Protein AF-A0A9Y2JY54-F1 (afdb_monomer)

Organism: NCBI:txid715475

Mean predicted aligned error: 7.01 Å

Radius of gyration: 18.51 Å; Cα contacts (8 Å, |Δi|>4): 275; chains: 1; bounding box: 50×32×63 Å

pLDDT: mean 87.73, std 14.47, range [38.41, 98.75]

Solvent-accessible surface area (backbone atoms only — not comparable to full-atom values): 10497 Å² total; per-residue (Å²): 98,46,36,38,36,40,41,28,38,51,28,33,39,66,62,43,58,67,59,54,60,74,42,66,90,45,48,76,44,61,41,82,75,55,64,83,74,62,94,58,52,40,62,56,53,53,73,78,47,78,95,64,85,44,25,35,35,37,19,20,30,70,37,19,64,46,42,63,56,36,30,61,72,50,53,36,68,44,82,43,74,49,86,29,47,73,56,38,48,83,82,38,45,18,59,47,56,49,42,72,77,40,36,76,84,80,40,62,75,90,51,70,93,60,67,44,58,84,37,67,66,57,27,40,67,73,75,37,63,88,48,53,73,68,57,35,61,56,50,62,77,18,44,28,69,29,75,52,79,63,61,41,65,42,61,28,58,81,64,75,79,82,73,72,83,73,82,86,60,81,80,69,94,69,86,68,87,79,135

Secondary structure (DSSP, 8-state):
-EEEEE--SSB-GGGGHHHHHHTTTSEEEEE---TTS-S-HHHHHHHHS---SS-EEEEEEGGGGGHHHHHHHTT-SEEEEEEEPPP-TTT---HHHHHHHHHHHHS-GGGTT--TTT-HHHIIIIISTTS-HHHHHHHHTTB-----TTTTT----PPPP-------PPP-TT-----

Foldseek 3Di:
DEEEEEEAQWFFLLLCPVVVVVVPVYHYHYAGAAAPPDDPVLVSSVVSDDQDDQHEYEYEALCLLCQLVNNVSNVHPYYYYDNYDHAPQPVQDFLLRCCVVPVVVSHPPVPPPDRCLVPVVVCCVGPCVPPDPVVSVSRNVGTDGDCYPVSRVHTRDHDPDDDPPDPPDPPPPPDDDDD

Structure (mmCIF, N/CA/C/O backbone):
data_AF-A0A9Y2JY54-F1
#
_entry.id   AF-A0A9Y2JY54-F1
#
loop_
_atom_site.group_PDB
_atom_site.id
_atom_site.type_symbol
_atom_site.label_atom_id
_atom_site.label_alt_id
_atom_site.label_comp_id
_atom_site.label_asym_id
_atom_site.label_entity_id
_atom_site.label_seq_id
_atom_site.pdbx_PDB_ins_code
_atom_site.Cartn_x
_atom_site.Cartn_y
_atom_site.Cartn_z
_atom_site.occupancy
_atom_site.B_iso_or_equiv
_atom_site.auth_seq_id
_atom_site.auth_comp_id
_atom_site.auth_asym_id
_atom_site.auth_atom_id
_atom_site.pdbx_PDB_model_num
ATOM 1 N N . MET A 1 1 ? -17.102 -6.463 7.542 1.00 93.31 1 MET A N 1
ATOM 2 C CA . MET A 1 1 ? -15.854 -5.826 8.015 1.00 93.31 1 MET A CA 1
ATOM 3 C C . MET A 1 1 ? -15.375 -4.865 6.946 1.00 93.31 1 MET A C 1
ATOM 5 O O . MET A 1 1 ? -15.795 -5.016 5.802 1.00 93.31 1 MET A O 1
ATOM 9 N N . ASP A 1 2 ? -14.543 -3.900 7.319 1.00 98.38 2 ASP A N 1
ATOM 10 C CA . ASP A 1 2 ? -13.962 -2.918 6.405 1.00 98.38 2 ASP A CA 1
ATOM 11 C C . ASP A 1 2 ? -12.504 -3.255 6.117 1.00 98.38 2 ASP A C 1
ATOM 13 O O . ASP A 1 2 ? -11.735 -3.508 7.046 1.00 98.38 2 ASP A O 1
ATOM 17 N N . PHE A 1 3 ? -12.141 -3.241 4.838 1.00 98.69 3 PHE A N 1
ATOM 18 C CA . PHE A 1 3 ? -10.786 -3.453 4.348 1.00 98.69 3 PHE A CA 1
ATOM 19 C C . PHE A 1 3 ? -10.306 -2.194 3.639 1.00 98.69 3 PHE A C 1
ATOM 21 O O . PHE A 1 3 ? -10.874 -1.802 2.626 1.00 98.69 3 PHE A O 1
ATOM 28 N N . VAL A 1 4 ? -9.261 -1.565 4.161 1.00 98.75 4 VAL A N 1
ATOM 29 C CA . VAL A 1 4 ? -8.585 -0.436 3.516 1.00 98.75 4 VAL A CA 1
ATOM 30 C C . VAL A 1 4 ? -7.418 -0.992 2.710 1.00 98.75 4 VAL A C 1
ATOM 32 O O . VAL A 1 4 ? -6.539 -1.636 3.283 1.00 98.75 4 VAL A O 1
ATOM 35 N N . LEU A 1 5 ? -7.428 -0.778 1.393 1.00 98.75 5 LEU A N 1
ATOM 36 C CA . LEU A 1 5 ? -6.492 -1.415 0.462 1.00 98.75 5 LEU A CA 1
ATOM 37 C C . LEU A 1 5 ? -5.518 -0.377 -0.107 1.00 98.75 5 LEU A C 1
ATOM 39 O O . LEU A 1 5 ? -5.887 0.452 -0.939 1.00 98.7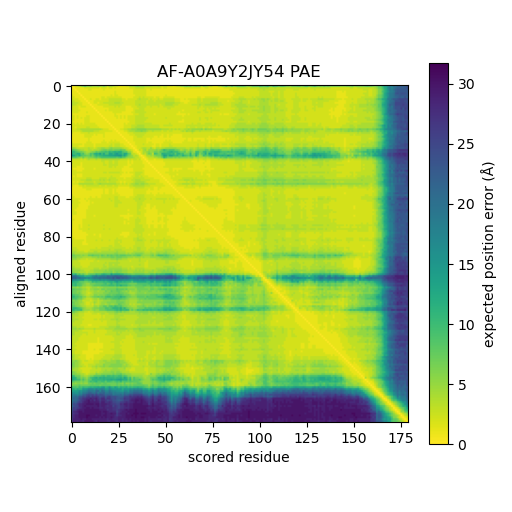5 5 LEU A O 1
ATOM 43 N N . VAL A 1 6 ? -4.269 -0.418 0.352 1.00 98.38 6 VAL A N 1
ATOM 44 C CA . VAL A 1 6 ? -3.198 0.512 -0.029 1.00 98.38 6 VAL A CA 1
ATOM 45 C C . VAL A 1 6 ? -2.378 -0.107 -1.157 1.00 98.38 6 VAL A C 1
ATOM 47 O O . VAL A 1 6 ? -1.689 -1.110 -0.959 1.00 98.38 6 VAL A O 1
ATOM 50 N N . HIS A 1 7 ? -2.478 0.463 -2.359 1.00 97.44 7 HIS A N 1
ATOM 51 C CA . HIS A 1 7 ? -1.762 -0.044 -3.531 1.00 97.44 7 HIS A CA 1
ATOM 52 C C . HIS A 1 7 ? -0.239 0.129 -3.417 1.00 97.44 7 HIS A C 1
ATOM 54 O O . HIS A 1 7 ? 0.258 0.925 -2.623 1.00 97.44 7 HIS A O 1
ATOM 60 N N . GLY A 1 8 ? 0.496 -0.639 -4.225 1.00 95.06 8 GLY A N 1
ATOM 61 C CA . GLY A 1 8 ? 1.954 -0.559 -4.317 1.00 95.06 8 GLY A CA 1
ATOM 62 C C . GLY A 1 8 ? 2.445 0.627 -5.147 1.00 95.06 8 GLY A C 1
ATOM 63 O O . GLY A 1 8 ? 1.676 1.509 -5.517 1.00 95.06 8 GLY A O 1
ATOM 64 N N . THR A 1 9 ? 3.735 0.633 -5.476 1.00 93.44 9 THR A N 1
ATOM 65 C CA . THR A 1 9 ? 4.380 1.752 -6.183 1.00 93.44 9 THR A CA 1
ATOM 66 C C . THR A 1 9 ? 4.175 1.747 -7.702 1.00 93.44 9 THR A C 1
ATOM 68 O O . THR A 1 9 ? 4.507 2.721 -8.374 1.00 93.44 9 THR A O 1
ATOM 71 N N . THR A 1 10 ? 3.633 0.659 -8.258 1.00 93.88 10 THR A N 1
ATOM 72 C CA . THR A 1 10 ? 3.507 0.439 -9.711 1.00 93.88 10 THR A CA 1
ATOM 73 C C . THR A 1 10 ? 2.073 0.212 -10.187 1.00 93.88 10 THR A C 1
ATOM 75 O O . THR A 1 10 ? 1.825 0.154 -11.390 1.00 93.88 10 THR A O 1
ATOM 78 N N . GLN A 1 11 ? 1.112 0.101 -9.271 1.00 94.06 11 GLN A N 1
ATOM 79 C CA . GLN A 1 11 ? -0.305 -0.088 -9.576 1.00 94.06 11 GLN A CA 1
ATOM 80 C C . GLN A 1 11 ? -1.138 0.904 -8.779 1.00 94.06 11 GLN A C 1
ATOM 82 O O . GLN A 1 11 ? -0.787 1.235 -7.653 1.00 94.06 11 GLN A O 1
ATOM 87 N N . GLY A 1 12 ? -2.260 1.340 -9.347 1.00 95.62 12 GLY A N 1
ATOM 88 C CA . GLY A 1 12 ? -3.250 2.161 -8.660 1.00 95.62 12 GLY A CA 1
ATOM 89 C C . GLY A 1 12 ? -4.319 1.330 -7.935 1.00 95.62 12 GLY A C 1
ATOM 90 O O . GLY A 1 12 ? -4.255 0.099 -7.916 1.00 95.62 12 GLY A O 1
ATOM 91 N N . PRO A 1 13 ? -5.365 1.990 -7.400 1.00 97.31 13 PRO A N 1
ATOM 92 C CA . PRO A 1 13 ? -6.479 1.349 -6.692 1.00 97.31 13 PRO A CA 1
ATOM 93 C C . PRO A 1 13 ? -7.132 0.211 -7.483 1.00 97.31 13 PRO A C 1
ATOM 95 O O . PRO A 1 13 ? -7.503 -0.808 -6.910 1.00 97.31 13 PRO A O 1
ATOM 98 N N . GLY A 1 14 ? -7.214 0.356 -8.811 1.00 97.12 14 GLY A N 1
ATOM 99 C CA . GLY A 1 14 ? -7.793 -0.649 -9.703 1.00 97.12 14 GLY A CA 1
ATOM 100 C C . GLY A 1 14 ? -7.096 -2.011 -9.654 1.00 97.12 14 GLY A C 1
ATOM 101 O O . GLY A 1 14 ? -7.736 -3.009 -9.970 1.00 97.12 14 GLY A O 1
ATOM 102 N N . GLY A 1 15 ? -5.837 -2.081 -9.199 1.00 96.25 15 GLY A N 1
ATOM 103 C CA . GLY A 1 15 ? -5.114 -3.341 -8.991 1.00 96.25 15 GLY A CA 1
ATOM 104 C C . GLY A 1 15 ? -5.768 -4.265 -7.957 1.00 96.25 15 GLY A C 1
ATOM 105 O O . GLY A 1 15 ? -5.499 -5.463 -7.951 1.00 96.25 15 GLY A O 1
ATOM 106 N N . TRP A 1 16 ? -6.670 -3.743 -7.121 1.00 97.81 16 TRP A N 1
ATOM 107 C CA . TRP A 1 16 ? -7.376 -4.525 -6.109 1.00 97.81 16 TRP A CA 1
ATOM 108 C C . TRP A 1 16 ? -8.665 -5.190 -6.595 1.00 97.81 16 TRP A C 1
ATOM 110 O O . TRP A 1 16 ? -9.176 -6.056 -5.889 1.00 97.81 16 TRP A O 1
ATOM 120 N N . ALA A 1 17 ? -9.168 -4.874 -7.792 1.00 97.19 17 ALA A N 1
ATOM 121 C CA . ALA A 1 17 ? -10.514 -5.286 -8.206 1.00 97.19 17 ALA A CA 1
ATOM 122 C C . ALA A 1 17 ? -10.759 -6.809 -8.176 1.00 97.19 17 ALA A C 1
ATOM 124 O O . ALA A 1 17 ? -11.884 -7.239 -7.924 1.00 97.19 17 ALA A O 1
ATOM 125 N N . LEU A 1 18 ? -9.734 -7.639 -8.409 1.00 95.62 18 LEU A N 1
ATOM 126 C CA . LEU A 1 18 ? -9.864 -9.095 -8.262 1.00 95.62 18 LEU A CA 1
ATOM 127 C C . LEU A 1 18 ? -9.967 -9.518 -6.790 1.00 95.62 18 LEU A C 1
ATOM 129 O O . LEU A 1 18 ? -10.834 -10.318 -6.455 1.00 95.62 18 LEU A O 1
ATOM 133 N N . LEU A 1 19 ? -9.160 -8.937 -5.895 1.00 96.00 19 LEU A N 1
ATOM 134 C CA . LEU A 1 19 ? -9.258 -9.198 -4.455 1.00 96.00 19 LEU A CA 1
ATOM 135 C C . LEU A 1 19 ? -10.600 -8.724 -3.885 1.00 96.00 19 LEU A C 1
ATOM 137 O O . LEU A 1 19 ? -11.183 -9.396 -3.040 1.00 96.00 19 LEU A O 1
ATOM 141 N N . GLU A 1 20 ? -11.111 -7.584 -4.347 1.00 97.75 20 GLU A N 1
ATOM 142 C CA . GLU A 1 20 ? -12.404 -7.064 -3.896 1.00 97.75 20 GLU A CA 1
ATOM 143 C C . GLU A 1 20 ? -13.553 -8.041 -4.183 1.00 97.75 20 GLU A C 1
ATOM 145 O O . GLU A 1 20 ? -14.469 -8.159 -3.370 1.00 97.75 20 GLU A O 1
ATOM 150 N N . ARG A 1 21 ? -13.481 -8.801 -5.287 1.00 96.75 21 ARG A N 1
ATOM 151 C CA . ARG A 1 21 ? -14.452 -9.864 -5.602 1.00 96.75 21 ARG A CA 1
ATOM 152 C C . ARG A 1 21 ? -14.366 -11.034 -4.625 1.00 96.75 21 ARG A C 1
ATOM 154 O O . ARG A 1 21 ? -15.403 -11.544 -4.211 1.00 96.75 21 ARG A O 1
ATOM 161 N N . GLU A 1 22 ? -13.158 -11.426 -4.230 1.00 97.12 22 GLU A N 1
ATOM 162 C CA . GLU A 1 22 ? -12.938 -12.499 -3.250 1.00 97.12 22 GLU A CA 1
ATOM 163 C C . GLU A 1 22 ? -13.356 -12.086 -1.829 1.00 97.12 22 GLU A C 1
ATOM 165 O O . GLU A 1 22 ? -13.763 -12.918 -1.021 1.00 97.12 22 GLU A O 1
ATOM 170 N N . LEU A 1 23 ? -13.326 -10.786 -1.526 1.00 96.62 23 LEU A N 1
ATOM 171 C CA . LEU A 1 23 ? -13.813 -10.214 -0.267 1.00 96.62 23 LEU A CA 1
ATOM 172 C C . LEU A 1 23 ? -15.333 -9.953 -0.272 1.00 96.62 23 LEU A C 1
ATOM 174 O O . LEU A 1 23 ? -15.826 -9.125 0.501 1.00 96.62 23 LEU A O 1
ATOM 178 N N . ALA A 1 24 ? -16.098 -10.660 -1.111 1.00 93.88 24 ALA A N 1
ATOM 179 C CA . ALA A 1 24 ? -17.552 -10.551 -1.159 1.00 93.88 24 ALA A CA 1
ATOM 180 C C . ALA A 1 24 ? -18.186 -10.742 0.235 1.00 93.88 24 ALA A C 1
ATOM 182 O O . ALA A 1 24 ? -17.889 -11.684 0.967 1.00 93.88 24 ALA A O 1
ATOM 183 N N . GLY A 1 25 ? -19.079 -9.823 0.617 1.00 96.38 25 GLY A N 1
ATOM 184 C CA . GLY A 1 25 ? -19.647 -9.761 1.973 1.00 96.38 25 GLY A CA 1
ATOM 185 C C . GLY A 1 25 ? -18.847 -8.889 2.951 1.00 96.38 25 GLY A C 1
ATOM 186 O O . GLY A 1 25 ? -19.217 -8.746 4.122 1.00 96.38 25 GLY A O 1
ATOM 187 N N . HIS A 1 26 ? -17.769 -8.259 2.491 1.00 97.50 26 HIS A N 1
ATOM 188 C CA . HIS A 1 26 ? -17.056 -7.199 3.196 1.00 97.50 26 HIS A CA 1
ATOM 189 C C . HIS A 1 26 ? -17.105 -5.885 2.408 1.00 97.50 26 HIS A C 1
ATOM 191 O O . HIS A 1 26 ? -17.481 -5.858 1.240 1.00 97.50 26 HIS A O 1
ATOM 197 N N . ARG A 1 27 ? -16.783 -4.773 3.078 1.00 98.12 27 ARG A N 1
ATOM 198 C CA . ARG A 1 27 ? -16.646 -3.457 2.444 1.00 98.12 27 ARG A CA 1
ATOM 199 C C . ARG A 1 27 ? -15.172 -3.213 2.171 1.00 98.12 27 ARG A C 1
ATOM 201 O O . A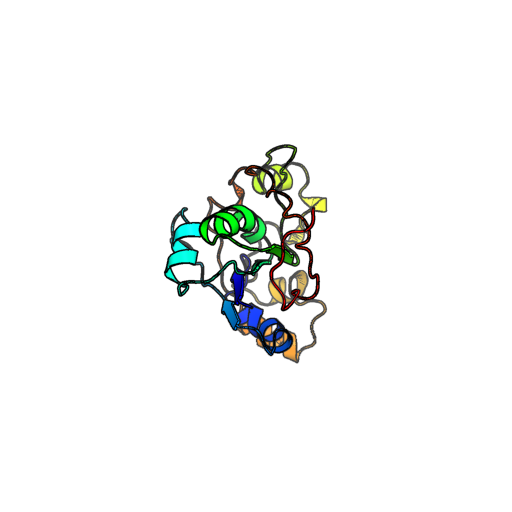RG A 1 27 ? -14.358 -3.347 3.086 1.00 98.12 27 ARG A O 1
ATOM 208 N N . THR A 1 28 ? -14.841 -2.856 0.944 1.00 98.50 28 THR A N 1
ATOM 209 C CA . THR A 1 28 ? -13.480 -2.538 0.521 1.00 98.50 28 THR A CA 1
ATOM 210 C C . THR A 1 28 ? -13.365 -1.048 0.243 1.00 98.50 28 THR A C 1
ATOM 212 O O . THR A 1 28 ? -14.296 -0.409 -0.240 1.00 98.50 28 THR A O 1
ATOM 215 N N . HIS A 1 29 ? -12.217 -0.490 0.606 1.00 98.44 29 HIS A N 1
ATOM 216 C CA . HIS A 1 29 ? -11.895 0.920 0.453 1.00 98.44 29 HIS A CA 1
ATOM 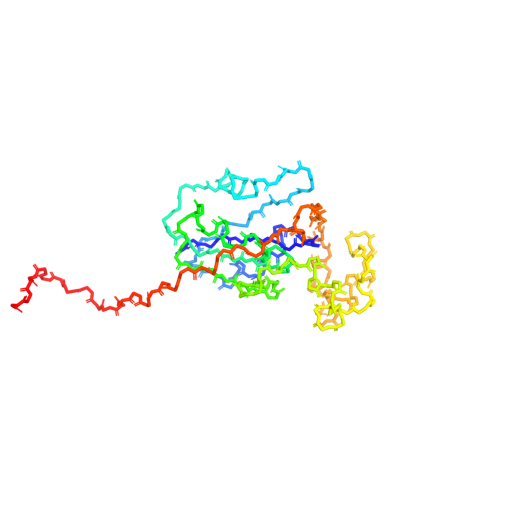217 C C . HIS A 1 29 ? -10.494 1.028 -0.152 1.00 98.44 29 HIS A C 1
ATOM 219 O O . HIS A 1 29 ? -9.514 1.204 0.583 1.00 98.44 29 HIS A O 1
ATOM 225 N N . PRO A 1 30 ? -10.354 0.829 -1.473 1.00 98.31 30 PRO A N 1
ATOM 226 C CA . PRO A 1 30 ? -9.079 1.017 -2.138 1.00 98.31 30 PRO A CA 1
ATOM 227 C C . PRO A 1 30 ? -8.740 2.510 -2.170 1.00 98.31 30 PRO A C 1
ATOM 229 O O . PRO A 1 30 ? -9.529 3.333 -2.630 1.00 98.31 30 PRO A O 1
ATOM 232 N N . VAL A 1 31 ? -7.571 2.864 -1.639 1.00 97.69 31 VAL A N 1
ATOM 233 C CA . VAL A 1 31 ? -7.131 4.262 -1.516 1.00 97.69 31 VAL A CA 1
ATOM 234 C C . VAL A 1 31 ? -6.184 4.623 -2.641 1.00 97.69 31 VAL A C 1
ATOM 236 O O . VAL A 1 31 ? -5.407 3.783 -3.087 1.00 97.69 31 VAL A O 1
ATOM 239 N N . HIS A 1 32 ? -6.244 5.870 -3.092 1.00 95.69 32 HIS A N 1
ATOM 240 C CA . HIS A 1 32 ? -5.414 6.388 -4.168 1.00 95.69 32 HIS A CA 1
ATOM 241 C C . HIS A 1 32 ? -4.301 7.271 -3.612 1.00 95.69 32 HIS A C 1
ATOM 243 O O . HIS A 1 32 ? -4.585 8.286 -2.980 1.00 95.69 32 HIS A O 1
ATOM 249 N N . LEU A 1 33 ? -3.049 6.886 -3.844 1.00 94.19 33 LEU A N 1
ATOM 250 C CA . LEU A 1 33 ? -1.867 7.669 -3.501 1.00 94.19 33 LEU A CA 1
ATOM 251 C C . LEU A 1 33 ? -1.124 8.051 -4.783 1.00 94.19 33 LEU A C 1
ATOM 253 O O . LEU A 1 33 ? -0.976 7.234 -5.696 1.00 94.19 33 LEU A O 1
ATOM 257 N N . LEU A 1 34 ? -0.678 9.299 -4.855 1.00 88.56 34 LEU A N 1
ATOM 258 C CA . LEU A 1 34 ? -0.016 9.893 -6.008 1.00 88.56 34 LEU A CA 1
ATOM 259 C C . LEU A 1 34 ? 1.302 10.560 -5.615 1.00 88.56 34 LEU A C 1
ATOM 261 O O . LEU A 1 34 ? 1.517 10.984 -4.477 1.00 88.56 34 LEU A O 1
ATOM 265 N N . ASP A 1 35 ? 2.183 10.693 -6.6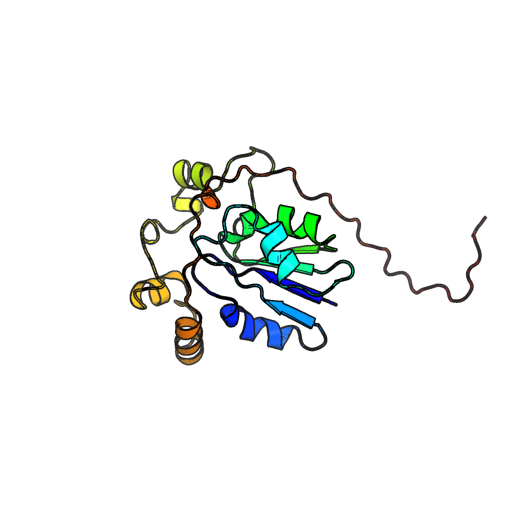01 1.00 82.12 35 ASP A N 1
ATOM 266 C CA . ASP A 1 35 ? 3.374 11.524 -6.464 1.00 82.12 35 ASP A CA 1
ATOM 267 C C . ASP A 1 35 ? 2.973 12.983 -6.224 1.00 82.12 35 ASP A C 1
ATOM 269 O O . ASP A 1 35 ? 2.094 13.526 -6.894 1.00 82.12 35 ASP A O 1
ATOM 273 N N . GLY A 1 36 ? 3.642 13.625 -5.267 1.00 79.00 36 GLY A N 1
ATOM 274 C CA . GLY A 1 36 ? 3.351 15.005 -4.879 1.00 79.00 36 GLY A CA 1
ATOM 275 C C . GLY A 1 36 ? 2.271 15.162 -3.806 1.00 79.00 36 GLY A C 1
ATOM 276 O O . GLY A 1 36 ? 2.059 16.284 -3.353 1.00 79.00 36 GLY A O 1
ATOM 277 N N . ASP A 1 37 ? 1.657 14.073 -3.326 1.00 80.31 37 ASP A N 1
ATOM 278 C CA . ASP A 1 37 ? 0.714 14.125 -2.197 1.00 80.31 37 ASP A CA 1
ATOM 279 C C . ASP A 1 37 ? 1.378 14.586 -0.874 1.00 80.31 37 ASP A C 1
ATOM 281 O O . ASP A 1 37 ? 0.702 15.001 0.073 1.00 80.31 37 ASP A O 1
ATOM 285 N N . GLY A 1 38 ? 2.712 14.572 -0.822 1.00 77.50 38 GLY A N 1
ATOM 286 C CA . GLY A 1 38 ? 3.505 14.955 0.341 1.00 77.50 38 GLY A CA 1
ATOM 287 C C . GLY A 1 38 ? 3.619 13.833 1.381 1.00 77.50 38 GLY A C 1
ATOM 288 O O . GLY A 1 38 ? 3.000 12.777 1.255 1.00 77.50 38 GLY A O 1
ATOM 289 N N . PRO A 1 39 ? 4.397 14.048 2.457 1.00 86.56 39 PRO A N 1
ATOM 290 C CA . PRO A 1 39 ? 4.900 12.942 3.271 1.00 86.56 39 PRO A CA 1
ATOM 291 C C . PRO A 1 39 ? 3.896 12.381 4.292 1.00 86.56 39 PRO A C 1
ATOM 293 O O . PRO A 1 39 ? 4.217 11.395 4.970 1.00 86.56 39 PRO A O 1
ATOM 296 N N . ASP A 1 40 ? 2.720 12.999 4.450 1.00 92.44 40 ASP A N 1
ATOM 297 C CA . ASP A 1 40 ? 1.697 12.634 5.442 1.00 92.44 40 ASP A CA 1
ATOM 298 C C . ASP A 1 40 ? 0.639 11.673 4.868 1.00 92.44 40 ASP A C 1
ATOM 300 O O . ASP A 1 40 ? -0.566 11.949 4.812 1.00 92.44 40 ASP A O 1
ATOM 304 N N . PHE A 1 41 ? 1.117 10.510 4.418 1.00 93.69 41 PHE A N 1
ATOM 305 C CA . PHE A 1 41 ? 0.284 9.432 3.875 1.00 93.69 41 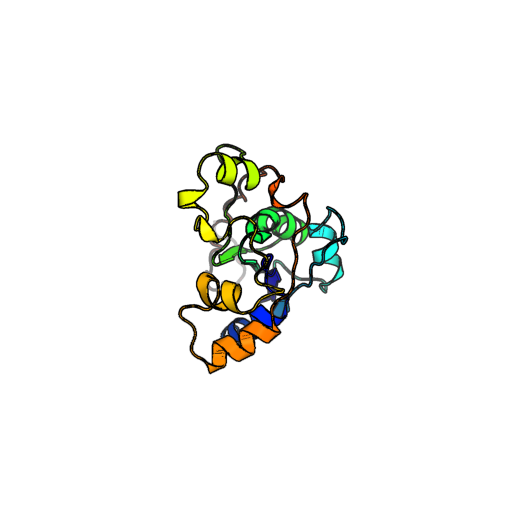PHE A CA 1
ATOM 306 C C . PHE A 1 41 ? -0.841 8.965 4.812 1.00 93.69 41 PHE A C 1
ATOM 308 O O . PHE A 1 41 ? -1.947 8.745 4.316 1.00 93.69 41 PHE A O 1
ATOM 315 N N . PRO A 1 42 ? -0.652 8.840 6.143 1.00 94.88 42 PRO A N 1
ATOM 316 C CA . PRO A 1 42 ? -1.748 8.462 7.034 1.00 94.88 42 PRO A CA 1
ATOM 317 C C . PRO A 1 42 ? -2.920 9.448 6.989 1.00 94.88 42 PRO A C 1
ATOM 319 O O . PRO A 1 42 ? -4.074 9.021 6.896 1.00 94.88 42 PRO A O 1
ATOM 322 N N . ALA A 1 43 ? -2.649 10.757 6.990 1.00 95.19 43 ALA A N 1
ATOM 323 C CA . ALA A 1 43 ? -3.707 11.755 6.889 1.00 95.19 43 ALA A CA 1
ATOM 324 C C . ALA A 1 43 ? -4.370 11.758 5.502 1.00 95.19 43 ALA A C 1
ATOM 326 O O . ALA A 1 43 ? -5.588 11.913 5.408 1.00 95.19 43 ALA A O 1
ATOM 327 N N . LEU A 1 44 ? -3.597 11.554 4.429 1.00 95.38 44 LEU A N 1
ATOM 328 C CA . LEU A 1 44 ? -4.125 11.413 3.064 1.00 95.38 44 LEU A CA 1
ATOM 329 C C . LEU A 1 44 ? -5.089 10.236 2.948 1.00 95.38 44 LEU A C 1
ATOM 331 O O . LEU A 1 44 ? -6.195 10.397 2.437 1.00 95.38 44 LEU A O 1
ATOM 335 N N . VAL A 1 45 ? -4.694 9.078 3.475 1.00 97.06 45 VAL A N 1
ATOM 336 C CA . VAL A 1 45 ? -5.543 7.888 3.523 1.00 97.06 45 VAL A CA 1
ATOM 337 C C . VAL A 1 45 ? -6.798 8.162 4.342 1.00 97.06 45 VAL A C 1
ATOM 339 O O . VAL A 1 45 ? -7.902 7.908 3.867 1.00 97.06 45 VAL A O 1
ATOM 342 N N . ARG A 1 46 ? -6.669 8.748 5.541 1.00 96.69 46 ARG A N 1
ATOM 343 C CA . ARG A 1 46 ? -7.825 9.062 6.391 1.00 96.69 46 ARG A CA 1
ATOM 344 C C . ARG A 1 46 ? -8.849 9.940 5.668 1.00 96.69 46 ARG A C 1
ATOM 346 O O . ARG A 1 46 ? -10.038 9.666 5.804 1.00 96.69 46 ARG A O 1
ATOM 353 N N . ARG A 1 47 ? -8.410 10.943 4.895 1.00 96.25 47 ARG A N 1
ATOM 354 C CA . ARG A 1 47 ? -9.286 11.871 4.150 1.00 96.25 47 ARG A CA 1
ATOM 355 C C . ARG A 1 47 ? -10.129 11.202 3.061 1.00 96.25 47 ARG A C 1
ATOM 357 O O . ARG A 1 47 ? -11.169 11.744 2.706 1.00 96.25 47 ARG A O 1
ATOM 364 N N . GLN A 1 48 ? -9.700 10.057 2.536 1.00 97.25 48 GLN A N 1
ATOM 365 C CA . GLN A 1 48 ? -10.421 9.333 1.481 1.00 97.25 48 GLN A CA 1
ATOM 366 C C . GLN A 1 48 ? -11.505 8.397 2.023 1.00 97.25 48 GLN A C 1
ATOM 368 O O . GLN A 1 48 ? -12.302 7.862 1.256 1.00 97.25 48 GLN A O 1
ATOM 373 N N . LEU A 1 49 ? -11.523 8.169 3.335 1.00 98.06 49 LEU A N 1
ATOM 374 C CA . LEU A 1 49 ? -12.324 7.127 3.961 1.00 98.06 49 LEU A CA 1
ATOM 375 C C . LEU A 1 49 ? -13.469 7.733 4.783 1.00 98.06 49 LEU A C 1
ATOM 377 O O . LEU A 1 49 ? -13.270 8.750 5.452 1.00 98.06 49 LEU A O 1
ATOM 381 N N . PRO A 1 50 ? -14.641 7.079 4.849 1.00 96.44 50 PRO A N 1
ATOM 382 C CA . PRO A 1 50 ? -15.645 7.412 5.858 1.00 96.44 50 PRO A CA 1
ATOM 383 C C . PRO A 1 50 ? -15.115 7.108 7.273 1.00 96.44 50 PRO A C 1
ATOM 385 O O . PRO A 1 50 ? -13.991 6.639 7.446 1.00 96.44 50 PRO A O 1
ATOM 388 N N . GLU A 1 51 ? -15.888 7.399 8.319 1.00 95.62 51 GLU A N 1
ATOM 389 C CA . GLU A 1 51 ? -15.592 6.868 9.660 1.00 95.62 51 GLU A CA 1
ATOM 390 C C . GLU A 1 51 ? -15.709 5.338 9.650 1.00 95.62 51 GLU A C 1
ATOM 392 O O . GLU A 1 51 ? -16.733 4.785 9.241 1.00 95.62 51 GLU A O 1
ATOM 397 N N . LEU A 1 52 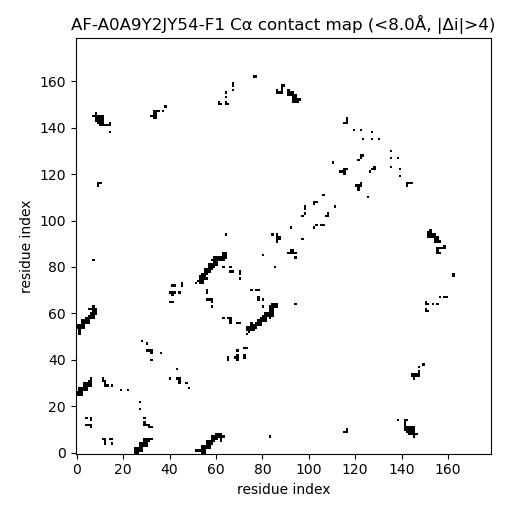? -14.640 4.659 10.072 1.00 96.81 52 LEU A N 1
ATOM 398 C CA . LEU A 1 52 ? -14.528 3.202 10.079 1.00 96.81 52 LEU A CA 1
ATOM 399 C C . LEU A 1 52 ? -14.255 2.711 11.498 1.00 96.81 52 LEU A C 1
ATOM 401 O O . LEU A 1 52 ? -13.386 3.235 12.192 1.00 96.81 52 LEU A O 1
ATOM 405 N N . GLU A 1 53 ? -14.941 1.650 11.912 1.00 95.19 53 GLU A N 1
ATOM 406 C CA . GLU A 1 53 ? -14.677 1.012 13.198 1.00 95.19 53 GLU A CA 1
ATOM 407 C C . GLU A 1 53 ? -13.644 -0.108 13.025 1.00 95.19 53 GLU A C 1
ATOM 409 O O . GLU A 1 53 ? -13.943 -1.186 12.512 1.00 95.19 53 GLU A O 1
ATOM 414 N N . ARG A 1 54 ? -12.409 0.157 13.469 1.00 95.38 54 ARG A N 1
ATOM 415 C CA . ARG A 1 54 ? -11.302 -0.813 13.542 1.00 95.38 54 ARG A CA 1
ATOM 416 C C . ARG A 1 54 ? -11.082 -1.624 12.247 1.00 95.38 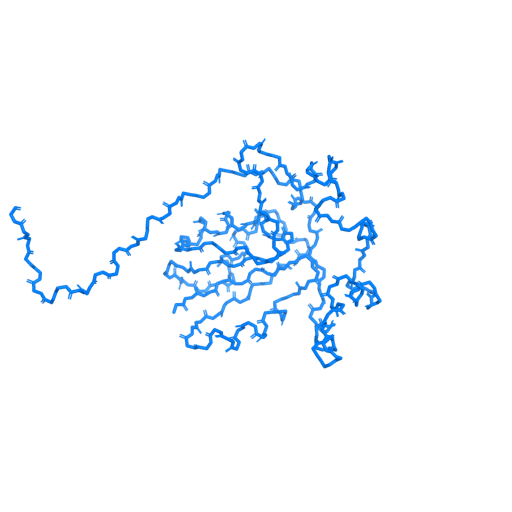54 ARG A C 1
ATOM 418 O O . ARG A 1 54 ? -11.085 -2.863 12.297 1.00 95.38 54 ARG A O 1
ATOM 425 N N . PRO A 1 55 ? -10.855 -0.970 11.093 1.00 97.88 55 PRO A N 1
ATOM 426 C CA . PRO A 1 55 ? -10.713 -1.655 9.810 1.00 97.88 55 PRO A CA 1
ATOM 427 C C . PRO A 1 55 ? -9.506 -2.604 9.780 1.00 97.88 55 PRO A C 1
ATOM 429 O O . PRO A 1 55 ? -8.578 -2.497 10.586 1.00 97.88 55 PRO A O 1
ATOM 432 N N . VAL A 1 56 ? -9.503 -3.533 8.828 1.00 98.19 56 VAL A N 1
ATOM 433 C CA . VAL A 1 56 ? -8.295 -4.252 8.410 1.00 98.19 56 VAL A CA 1
ATOM 434 C C . VAL A 1 56 ? -7.586 -3.388 7.373 1.00 98.19 56 VAL A C 1
ATOM 436 O O . VAL A 1 56 ? -8.218 -2.943 6.419 1.00 98.19 56 VAL A O 1
ATOM 439 N N . VAL A 1 57 ? -6.288 -3.146 7.540 1.00 98.44 57 VAL A N 1
ATOM 440 C CA . VAL A 1 57 ? -5.498 -2.389 6.559 1.00 98.44 57 VAL A CA 1
ATOM 441 C C . VAL A 1 57 ? -4.550 -3.344 5.851 1.00 98.44 57 VAL A C 1
ATOM 443 O O . VAL A 1 57 ? -3.835 -4.114 6.497 1.00 98.44 57 VAL A O 1
ATOM 446 N N . VAL A 1 58 ? -4.564 -3.298 4.524 1.00 98.56 58 VAL A N 1
ATOM 447 C CA . VAL A 1 58 ? -3.766 -4.146 3.639 1.00 98.56 58 VAL A CA 1
ATOM 448 C C . VAL A 1 58 ? -2.848 -3.254 2.811 1.00 98.56 58 VAL A C 1
ATOM 450 O O . VAL A 1 58 ? -3.312 -2.254 2.268 1.00 98.56 58 VAL A O 1
ATOM 453 N N . ALA A 1 59 ? -1.568 -3.604 2.695 1.00 98.06 59 ALA A N 1
ATOM 454 C CA . ALA A 1 59 ? -0.631 -2.918 1.804 1.00 98.06 59 ALA A CA 1
ATOM 455 C C . ALA A 1 59 ? 0.099 -3.900 0.882 1.00 98.06 59 ALA A C 1
ATOM 457 O O . ALA A 1 59 ? 0.385 -5.035 1.275 1.00 98.06 59 ALA A O 1
ATOM 458 N N . HIS A 1 60 ? 0.415 -3.426 -0.326 1.00 97.50 60 HIS A N 1
ATOM 459 C CA . HIS A 1 60 ? 1.163 -4.155 -1.351 1.00 97.50 60 HIS A CA 1
ATOM 460 C C . HIS A 1 60 ? 2.517 -3.499 -1.662 1.00 97.50 60 HIS A C 1
ATOM 462 O O . HIS A 1 60 ? 2.646 -2.274 -1.628 1.00 97.50 60 HIS A O 1
ATOM 468 N N . SER A 1 61 ? 3.520 -4.305 -2.028 1.00 94.25 61 SER A N 1
ATOM 469 C CA . SER A 1 61 ? 4.838 -3.853 -2.500 1.00 94.25 61 SER A CA 1
ATOM 470 C C . SER A 1 61 ? 5.501 -2.820 -1.561 1.00 94.25 61 SER A C 1
ATOM 472 O O . SER A 1 61 ? 5.450 -2.962 -0.335 1.00 94.25 61 SER A O 1
ATOM 474 N N . GLY A 1 62 ? 6.135 -1.777 -2.106 1.00 93.25 62 GLY A N 1
ATOM 475 C CA . GLY A 1 62 ? 6.825 -0.733 -1.341 1.00 93.25 62 GLY A CA 1
ATOM 476 C C . GLY A 1 62 ? 5.926 0.049 -0.375 1.00 93.25 62 GLY A C 1
ATOM 477 O O . GLY A 1 62 ? 6.413 0.559 0.631 1.00 93.25 62 GLY A O 1
ATOM 478 N N . ALA A 1 63 ? 4.606 0.085 -0.595 1.00 95.06 63 ALA A N 1
ATOM 479 C CA . ALA A 1 63 ? 3.677 0.746 0.324 1.00 95.06 63 ALA A CA 1
ATOM 480 C C . ALA A 1 63 ? 3.565 0.038 1.686 1.00 95.06 63 ALA A C 1
ATOM 482 O O . ALA A 1 63 ? 3.028 0.609 2.637 1.00 95.06 63 ALA A O 1
ATOM 483 N N . GLY A 1 64 ? 4.127 -1.169 1.823 1.00 95.69 64 GLY A N 1
ATOM 484 C CA . GLY A 1 64 ? 4.260 -1.861 3.102 1.00 95.69 64 GLY A CA 1
ATOM 485 C C . GLY A 1 64 ? 4.965 -1.042 4.194 1.00 95.69 64 GLY A C 1
ATOM 486 O O . GLY A 1 64 ? 4.633 -1.210 5.370 1.00 95.69 64 GLY A O 1
ATOM 487 N N . VAL A 1 65 ? 5.833 -0.080 3.831 1.00 94.69 65 VAL A N 1
ATOM 488 C CA . VAL A 1 65 ? 6.449 0.863 4.792 1.00 94.69 65 VAL A CA 1
ATOM 489 C C . VAL A 1 65 ? 5.423 1.747 5.507 1.00 94.69 65 VAL A C 1
ATOM 491 O O . VAL A 1 65 ? 5.640 2.169 6.641 1.00 94.69 65 VAL A O 1
ATOM 494 N N . LEU A 1 66 ? 4.296 2.044 4.855 1.00 94.75 66 LEU A N 1
ATOM 495 C CA . LEU A 1 66 ? 3.271 2.956 5.368 1.00 94.75 66 LEU A CA 1
ATOM 496 C C . LEU A 1 66 ? 2.294 2.255 6.309 1.00 94.75 66 LEU A C 1
ATOM 498 O O . LEU A 1 66 ? 1.574 2.919 7.061 1.00 94.75 66 LEU A O 1
ATOM 502 N N . LEU A 1 67 ? 2.253 0.922 6.263 1.00 95.69 67 LEU A N 1
ATOM 503 C CA . LEU A 1 67 ? 1.187 0.142 6.870 1.00 95.69 67 LEU A CA 1
ATOM 504 C C . LEU A 1 67 ? 1.052 0.354 8.390 1.00 95.69 67 LEU A C 1
ATOM 506 O O . LEU A 1 67 ? -0.078 0.553 8.840 1.00 95.69 67 LEU A O 1
ATOM 510 N N . PRO A 1 68 ? 2.138 0.400 9.194 1.00 95.25 68 PRO A N 1
ATOM 511 C CA . PRO A 1 68 ? 2.031 0.697 10.626 1.00 95.25 68 PRO A CA 1
ATOM 512 C C . PRO A 1 68 ? 1.428 2.077 10.915 1.00 95.25 68 PRO A C 1
ATOM 514 O O . PRO A 1 68 ? 0.555 2.201 11.774 1.00 95.25 68 PRO A O 1
ATOM 517 N N . ALA A 1 69 ? 1.860 3.107 10.183 1.00 94.06 69 ALA A N 1
ATOM 518 C CA . ALA A 1 69 ? 1.428 4.484 10.410 1.00 94.06 69 ALA A CA 1
ATOM 519 C C . ALA A 1 69 ? -0.035 4.700 9.994 1.00 94.06 69 ALA A C 1
ATOM 521 O O . ALA A 1 69 ? -0.809 5.299 10.740 1.00 94.06 69 ALA A O 1
ATOM 522 N N . ILE A 1 70 ? -0.435 4.151 8.842 1.00 95.75 70 ILE A N 1
ATOM 523 C CA . ILE A 1 70 ? -1.837 4.141 8.404 1.00 95.75 70 ILE A CA 1
ATOM 524 C C . ILE A 1 70 ? -2.688 3.349 9.403 1.00 95.75 70 ILE A C 1
ATOM 526 O O . ILE A 1 70 ? -3.741 3.815 9.833 1.00 95.75 70 ILE A O 1
ATOM 530 N N . GLY A 1 71 ? -2.214 2.176 9.824 1.00 95.69 71 GLY A N 1
ATOM 531 C CA . GLY A 1 71 ? -2.893 1.335 10.801 1.00 95.69 71 GLY A CA 1
ATOM 532 C C . GLY A 1 71 ? -3.182 2.049 12.119 1.00 95.69 71 GLY A C 1
ATOM 533 O O . GLY A 1 71 ? -4.307 1.992 12.617 1.00 95.69 71 GLY A O 1
ATOM 534 N N . ALA A 1 72 ? -2.188 2.757 12.659 1.00 94.38 72 ALA A N 1
ATOM 535 C CA . ALA A 1 72 ? -2.334 3.552 13.873 1.00 94.38 72 ALA A CA 1
ATOM 536 C C . ALA A 1 72 ? -3.340 4.700 13.689 1.00 94.38 72 ALA A C 1
ATOM 538 O O . ALA A 1 72 ? -4.228 4.866 14.523 1.00 94.38 72 ALA A O 1
ATOM 539 N N . ALA A 1 73 ? -3.251 5.441 12.580 1.00 94.88 73 ALA A N 1
ATOM 540 C CA . ALA A 1 73 ? -4.152 6.557 12.286 1.00 94.88 73 ALA A CA 1
ATOM 541 C C . ALA A 1 73 ? -5.620 6.127 12.122 1.00 94.88 73 ALA A C 1
ATOM 543 O O . ALA A 1 73 ? -6.526 6.899 12.426 1.00 94.88 73 ALA A O 1
ATOM 544 N N . LEU A 1 74 ? -5.861 4.898 11.657 1.00 96.38 74 LEU A N 1
ATOM 545 C CA . LEU A 1 74 ? -7.203 4.348 11.454 1.00 96.38 74 LEU A CA 1
ATOM 546 C C . LEU A 1 74 ? -7.707 3.490 12.625 1.00 96.38 74 LEU A C 1
ATOM 548 O O . LEU A 1 74 ? -8.812 2.956 12.554 1.00 96.38 74 LEU A O 1
ATOM 552 N N . GLY A 1 75 ? -6.907 3.298 13.681 1.00 95.12 75 GLY A N 1
ATOM 553 C CA . GLY A 1 75 ? -7.260 2.395 14.782 1.00 95.12 75 GLY A CA 1
ATOM 554 C C . GLY A 1 75 ? -7.477 0.947 14.322 1.00 95.12 75 GLY A C 1
ATOM 555 O O . GLY A 1 75 ? -8.391 0.270 14.801 1.00 95.12 75 GLY A O 1
ATOM 556 N N . ALA A 1 76 ? -6.672 0.484 13.362 1.00 96.25 76 ALA A N 1
ATOM 557 C CA . ALA A 1 76 ? -6.862 -0.781 12.664 1.00 96.25 76 ALA A CA 1
ATOM 558 C C . ALA A 1 76 ? -6.932 -1.993 13.609 1.00 96.25 76 ALA A C 1
ATOM 560 O O . ALA A 1 76 ? -6.191 -2.107 14.588 1.00 96.25 76 ALA A O 1
ATOM 561 N N . SER A 1 77 ? -7.801 -2.956 13.291 1.00 95.44 77 SER A N 1
ATOM 562 C CA . SER A 1 77 ? -7.848 -4.234 14.009 1.00 95.44 77 SER A CA 1
ATOM 563 C C . SER A 1 77 ? -6.719 -5.171 13.588 1.00 95.44 77 SER A C 1
ATOM 565 O O . SER A 1 77 ? -6.261 -5.969 14.411 1.00 95.44 77 SER A O 1
ATOM 567 N N . ARG A 1 78 ? -6.286 -5.104 12.324 1.00 96.12 78 ARG A N 1
ATOM 568 C CA . ARG A 1 78 ? -5.250 -5.956 11.726 1.00 96.12 78 ARG A CA 1
ATOM 569 C C . ARG A 1 78 ? -4.480 -5.195 10.652 1.00 96.12 78 ARG A C 1
ATOM 571 O O . ARG A 1 78 ? -5.057 -4.367 9.949 1.00 96.12 78 ARG A O 1
ATOM 578 N N . LEU A 1 79 ? -3.205 -5.547 10.513 1.00 96.75 79 LEU A N 1
ATOM 579 C CA . LEU A 1 79 ? -2.321 -5.112 9.435 1.00 96.75 79 LEU A CA 1
ATOM 580 C C . LEU A 1 79 ? -1.937 -6.337 8.605 1.00 96.75 79 LEU A C 1
ATOM 582 O O . LEU A 1 79 ? -1.583 -7.369 9.179 1.00 96.75 79 LEU A O 1
ATOM 586 N N . VAL A 1 80 ? -2.030 -6.232 7.282 1.00 97.50 80 VAL A N 1
ATOM 587 C CA . VAL A 1 80 ? -1.745 -7.323 6.345 1.00 97.50 80 VAL A CA 1
ATOM 588 C C . VAL A 1 80 ? -0.773 -6.845 5.265 1.00 97.50 80 VAL A C 1
ATOM 590 O O . VAL A 1 80 ? -1.082 -5.933 4.500 1.00 97.50 80 VAL A O 1
ATOM 593 N N . TRP A 1 81 ? 0.389 -7.491 5.186 1.00 97.44 81 TRP A N 1
ATOM 594 C CA . TRP A 1 81 ? 1.361 -7.306 4.108 1.00 97.44 81 TRP A CA 1
ATOM 595 C C . TRP A 1 81 ? 1.128 -8.375 3.042 1.00 97.44 81 TRP A C 1
ATOM 597 O O . TRP A 1 81 ? 1.215 -9.566 3.337 1.00 97.44 81 TRP A O 1
ATOM 607 N N . VAL A 1 82 ? 0.832 -7.962 1.811 1.00 96.75 82 VAL A N 1
ATOM 608 C CA . VAL A 1 82 ? 0.650 -8.866 0.665 1.00 96.75 82 VAL A CA 1
ATOM 609 C C . VAL A 1 82 ? 1.728 -8.545 -0.350 1.00 96.75 82 VAL A C 1
ATOM 611 O O . VAL A 1 82 ? 1.712 -7.447 -0.891 1.00 96.75 82 VAL A O 1
ATOM 614 N N . GLY A 1 83 ? 2.684 -9.452 -0.580 1.00 92.81 83 GLY A N 1
ATOM 615 C CA . GLY A 1 83 ? 3.804 -9.190 -1.501 1.00 92.81 83 GLY A CA 1
ATOM 616 C C . GLY A 1 83 ? 4.484 -7.842 -1.233 1.00 92.81 83 GLY A C 1
ATOM 617 O O . GLY A 1 83 ? 4.836 -7.121 -2.162 1.00 92.81 83 GLY A O 1
ATOM 618 N N . ALA A 1 84 ? 4.542 -7.443 0.039 1.00 95.06 84 ALA A N 1
ATOM 619 C CA . ALA A 1 84 ? 4.894 -6.099 0.462 1.00 95.06 84 ALA A CA 1
ATOM 620 C C . ALA A 1 84 ? 6.154 -6.108 1.306 1.00 95.06 84 ALA A C 1
ATOM 622 O O . ALA A 1 84 ? 6.424 -7.069 2.025 1.00 95.06 84 ALA A O 1
ATOM 623 N N . TYR A 1 85 ? 6.884 -4.999 1.253 1.00 93.38 85 TYR A N 1
ATOM 624 C CA . TYR A 1 85 ? 8.020 -4.793 2.130 1.00 93.38 85 TYR A CA 1
ATOM 625 C C . TYR A 1 85 ? 7.549 -4.711 3.587 1.00 93.38 85 TYR A C 1
ATOM 627 O O . TYR A 1 85 ? 6.648 -3.936 3.923 1.00 93.38 85 TYR A O 1
ATOM 635 N N . ILE A 1 86 ? 8.164 -5.518 4.445 1.00 93.38 86 ILE A N 1
ATOM 636 C CA . ILE A 1 86 ? 7.950 -5.493 5.889 1.00 93.38 86 ILE A CA 1
ATOM 637 C C . ILE A 1 86 ? 9.111 -4.689 6.482 1.00 93.38 86 ILE A C 1
ATOM 639 O O . ILE A 1 86 ? 10.248 -5.115 6.306 1.00 93.38 86 ILE A O 1
ATOM 643 N N . PRO A 1 87 ? 8.855 -3.559 7.168 1.00 93.62 87 PRO A N 1
ATOM 644 C CA . PRO A 1 87 ? 9.924 -2.765 7.769 1.00 93.62 87 PRO A CA 1
ATOM 645 C C . PRO A 1 87 ? 10.815 -3.573 8.714 1.00 93.62 87 PRO A C 1
ATOM 647 O O . PRO A 1 87 ? 10.309 -4.397 9.483 1.00 93.62 87 PRO A O 1
ATOM 650 N N . ASP A 1 88 ? 12.117 -3.280 8.716 1.00 92.38 88 ASP A N 1
ATOM 651 C CA . ASP A 1 88 ? 13.072 -3.812 9.692 1.00 92.38 88 ASP A CA 1
ATOM 652 C C . ASP A 1 88 ? 12.818 -3.214 11.083 1.00 92.38 88 ASP A C 1
ATOM 654 O O . ASP A 1 88 ? 13.537 -2.351 11.581 1.00 92.38 88 ASP A O 1
ATOM 658 N N . PHE A 1 89 ? 11.763 -3.685 11.744 1.00 92.00 89 PHE A N 1
ATOM 659 C CA . PHE A 1 89 ? 11.357 -3.208 13.065 1.00 92.00 89 PHE A CA 1
ATOM 660 C C . PHE A 1 89 ? 12.395 -3.473 14.169 1.00 92.00 89 PHE A C 1
ATOM 662 O O . PHE A 1 89 ? 12.229 -2.973 15.281 1.00 92.00 89 PHE A O 1
ATOM 669 N N . THR A 1 90 ? 13.416 -4.296 13.901 1.00 88.62 90 THR A N 1
ATOM 670 C CA . THR A 1 90 ? 14.441 -4.673 14.887 1.00 88.62 90 THR A CA 1
ATOM 671 C C . THR A 1 90 ? 15.710 -3.848 14.706 1.00 88.62 90 THR A C 1
ATOM 673 O O . THR A 1 90 ? 16.217 -3.297 15.679 1.00 88.62 90 THR A O 1
ATOM 676 N N . GLY A 1 91 ? 16.219 -3.755 13.476 1.00 87.44 91 GLY A N 1
ATOM 677 C CA . GLY A 1 91 ? 17.404 -2.974 13.126 1.00 87.44 91 GLY A CA 1
ATOM 678 C C . GLY A 1 91 ? 17.114 -1.502 12.838 1.00 87.44 91 GLY A C 1
ATOM 679 O O . GLY A 1 91 ? 18.036 -0.692 12.847 1.00 87.44 91 GLY A O 1
ATOM 680 N N . GLY A 1 92 ? 15.850 -1.134 12.611 1.00 90.19 92 GLY A N 1
ATOM 681 C CA . GLY A 1 92 ? 15.427 0.242 12.339 1.00 90.19 92 GLY A CA 1
ATOM 682 C C . GLY A 1 92 ? 15.746 0.731 10.924 1.00 90.19 92 GLY A C 1
ATOM 683 O O . GLY A 1 92 ? 15.462 1.890 10.613 1.00 90.19 92 GLY A O 1
ATOM 684 N N . ARG A 1 93 ? 16.321 -0.130 10.075 1.00 91.50 93 ARG A N 1
ATOM 685 C CA . ARG A 1 93 ? 16.745 0.226 8.720 1.00 91.50 93 ARG A CA 1
ATOM 686 C C . ARG A 1 93 ? 15.544 0.550 7.837 1.00 91.50 93 ARG A C 1
ATOM 688 O O . ARG A 1 93 ? 14.463 -0.025 7.961 1.00 91.50 93 ARG A O 1
ATOM 695 N N . SER A 1 94 ? 15.748 1.512 6.956 1.00 93.25 94 SER A N 1
ATOM 696 C CA . SER A 1 94 ? 14.820 1.891 5.902 1.00 93.25 94 SER A CA 1
ATOM 697 C C . SER A 1 94 ? 14.919 0.936 4.712 1.00 93.25 94 SER A C 1
ATOM 699 O O . SER A 1 94 ? 15.939 0.277 4.502 1.00 93.25 94 SER A O 1
ATOM 701 N N . LEU A 1 95 ? 13.880 0.915 3.873 1.00 91.38 95 LEU A N 1
ATOM 702 C CA . LEU A 1 95 ? 13.887 0.146 2.625 1.00 91.38 95 LEU A CA 1
ATOM 703 C C . LEU A 1 95 ? 15.090 0.520 1.740 1.00 91.38 95 LEU A C 1
ATOM 705 O O . LEU A 1 95 ? 15.688 -0.353 1.121 1.00 91.38 95 LEU A O 1
ATOM 709 N N . ALA A 1 96 ? 15.460 1.803 1.686 1.00 90.44 96 ALA A N 1
ATOM 710 C CA . ALA A 1 96 ? 16.619 2.269 0.930 1.00 90.44 96 ALA A CA 1
ATOM 711 C C . ALA A 1 96 ? 17.936 1.679 1.456 1.00 90.44 96 ALA A C 1
ATOM 713 O O . ALA A 1 96 ? 18.757 1.236 0.657 1.00 90.44 96 ALA A O 1
ATOM 714 N N . GLU A 1 97 ? 18.128 1.657 2.777 1.00 91.25 97 GLU A N 1
ATOM 715 C CA . GLU A 1 97 ? 19.321 1.078 3.410 1.00 91.25 97 GLU A CA 1
ATOM 716 C C . GLU A 1 97 ? 19.383 -0.434 3.187 1.00 91.25 97 GLU A C 1
ATOM 718 O O . GLU A 1 97 ? 20.422 -0.958 2.799 1.00 91.25 97 GLU A O 1
ATOM 723 N N . GLU A 1 98 ? 18.259 -1.138 3.336 1.00 88.56 98 GLU A N 1
ATOM 724 C CA . GLU A 1 98 ? 18.225 -2.582 3.105 1.00 88.56 98 GLU A CA 1
ATOM 725 C C . GLU A 1 98 ? 18.467 -2.957 1.637 1.00 88.56 98 GLU A C 1
ATOM 727 O O . GLU A 1 98 ? 19.176 -3.923 1.352 1.00 88.56 98 GLU A O 1
ATOM 732 N N . VAL A 1 99 ? 17.938 -2.176 0.690 1.00 86.00 99 VAL A N 1
ATOM 733 C CA . VAL A 1 99 ? 18.241 -2.355 -0.736 1.00 86.00 99 VAL A CA 1
ATOM 734 C C . VAL A 1 99 ? 19.709 -2.033 -1.025 1.00 86.00 99 VAL A C 1
ATOM 736 O O . VAL A 1 99 ? 20.327 -2.744 -1.810 1.00 86.00 99 VAL A O 1
ATOM 739 N N . ALA A 1 100 ? 20.294 -1.009 -0.400 1.00 85.50 100 ALA A N 1
ATOM 740 C CA . ALA A 1 100 ? 21.709 -0.686 -0.586 1.00 85.50 100 ALA A CA 1
ATOM 741 C C . ALA A 1 100 ? 22.639 -1.797 -0.061 1.00 85.50 100 ALA A C 1
ATOM 743 O O . ALA A 1 100 ? 23.620 -2.128 -0.726 1.00 85.50 100 ALA A O 1
ATOM 744 N N . ASP A 1 101 ? 22.301 -2.403 1.081 1.00 82.75 101 ASP A N 1
ATOM 745 C CA . ASP A 1 101 ? 23.103 -3.450 1.727 1.00 82.75 101 ASP A CA 1
ATOM 746 C C . ASP A 1 101 ? 22.893 -4.848 1.115 1.00 82.75 101 ASP A C 1
ATOM 748 O O . ASP A 1 101 ? 23.791 -5.690 1.166 1.00 82.75 101 ASP A O 1
ATOM 752 N N . GLY A 1 102 ? 21.713 -5.118 0.545 1.00 69.75 102 GLY A N 1
ATOM 753 C 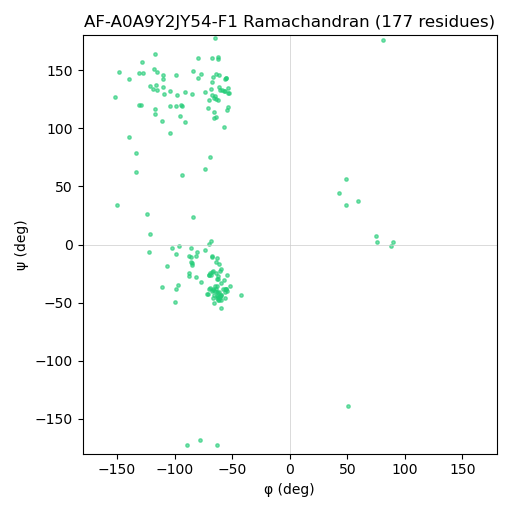CA . GLY A 1 102 ? 21.277 -6.473 0.192 1.00 69.75 102 GLY A CA 1
ATOM 754 C C . GLY A 1 102 ? 20.337 -6.555 -1.010 1.00 69.75 102 GLY A C 1
ATOM 755 O O . GLY A 1 102 ? 19.467 -7.426 -1.037 1.00 69.75 102 GLY A O 1
ATOM 756 N N . ALA A 1 103 ? 20.505 -5.680 -2.014 1.00 63.97 103 ALA A N 1
ATOM 757 C CA . ALA A 1 103 ? 19.615 -5.560 -3.179 1.00 63.97 103 ALA A CA 1
ATOM 758 C C . ALA A 1 103 ? 19.162 -6.905 -3.767 1.00 63.97 103 ALA A C 1
ATOM 760 O O . ALA A 1 103 ? 17.987 -7.060 -4.076 1.00 63.97 103 ALA A O 1
ATOM 761 N N . ALA A 1 104 ? 20.073 -7.876 -3.902 1.00 63.31 104 ALA A N 1
ATOM 762 C CA . ALA A 1 104 ? 19.810 -9.143 -4.583 1.00 63.31 104 ALA A CA 1
ATOM 763 C C . ALA A 1 104 ? 18.812 -10.069 -3.861 1.00 63.31 104 ALA A C 1
ATOM 765 O O . ALA A 1 104 ? 18.205 -10.910 -4.522 1.00 63.31 104 ALA A O 1
ATOM 766 N N . GLU A 1 105 ? 18.635 -9.933 -2.542 1.00 74.44 105 GLU A N 1
ATOM 767 C CA . GLU A 1 105 ? 17.665 -10.735 -1.778 1.00 74.44 105 GLU A CA 1
ATOM 768 C C . GLU A 1 105 ? 16.269 -10.096 -1.759 1.00 74.44 105 GLU A C 1
ATOM 770 O O . GLU A 1 105 ? 15.266 -10.801 -1.659 1.00 74.44 105 GLU A O 1
ATOM 775 N N . LEU A 1 106 ? 16.195 -8.767 -1.889 1.00 74.38 106 LEU A N 1
ATOM 776 C CA . LEU A 1 106 ? 14.949 -8.001 -1.790 1.00 74.38 106 LEU A CA 1
ATOM 777 C C . LEU A 1 106 ? 14.321 -7.691 -3.147 1.00 74.38 106 LEU A C 1
ATOM 779 O O . LEU A 1 106 ? 13.097 -7.640 -3.270 1.00 74.38 106 LEU A O 1
ATOM 783 N N . VAL A 1 107 ? 15.146 -7.460 -4.167 1.00 79.81 107 VAL A N 1
ATOM 784 C CA . VAL A 1 107 ? 14.702 -7.113 -5.514 1.00 79.81 107 VAL A CA 1
ATOM 785 C C . VAL A 1 107 ? 15.544 -7.830 -6.561 1.00 79.81 107 VAL A C 1
ATOM 787 O O . VAL A 1 107 ? 16.759 -7.977 -6.451 1.00 79.81 107 VAL A O 1
ATOM 790 N N . HIS A 1 108 ? 14.903 -8.258 -7.645 1.00 84.75 108 HIS A N 1
ATOM 791 C CA . HIS A 1 108 ? 15.639 -8.796 -8.781 1.00 84.75 108 HIS A CA 1
ATOM 792 C C . HIS A 1 108 ? 16.588 -7.707 -9.336 1.00 84.75 108 HIS A C 1
ATOM 794 O O . HIS A 1 108 ? 16.123 -6.598 -9.587 1.00 84.75 108 HIS A O 1
ATOM 800 N N . PRO A 1 109 ? 17.879 -7.972 -9.622 1.00 81.62 109 PRO A N 1
ATOM 801 C CA . PRO A 1 109 ? 18.826 -6.928 -10.044 1.00 81.62 109 PRO A CA 1
ATOM 802 C C . PRO A 1 109 ? 18.368 -6.119 -11.268 1.00 81.62 109 PRO A C 1
ATOM 804 O O . PRO A 1 109 ? 18.519 -4.905 -11.324 1.00 81.62 109 PRO A O 1
ATOM 807 N N . GLY A 1 110 ? 17.733 -6.791 -12.232 1.00 85.12 110 GLY A N 1
ATOM 808 C CA . GLY A 1 110 ? 17.138 -6.157 -13.416 1.00 85.12 110 GLY A CA 1
ATOM 809 C C . GLY A 1 110 ? 15.881 -5.309 -13.167 1.00 85.12 110 GLY A C 1
ATOM 810 O O . GLY A 1 110 ? 15.322 -4.817 -14.136 1.00 85.12 110 GLY A O 1
ATOM 811 N N . TRP A 1 111 ? 15.415 -5.182 -11.923 1.00 85.19 111 TRP A N 1
ATOM 812 C CA . TRP A 1 111 ? 14.313 -4.300 -11.520 1.00 85.19 111 TRP A CA 1
ATOM 813 C C . TRP A 1 111 ? 14.794 -2.885 -11.174 1.00 85.19 111 TRP A C 1
ATOM 815 O O . TRP A 1 111 ? 14.033 -1.923 -11.244 1.00 85.19 111 TRP A O 1
ATOM 825 N N . ILE A 1 112 ? 16.062 -2.740 -10.783 1.00 82.56 112 ILE A N 1
ATOM 826 C CA . ILE A 1 112 ? 16.600 -1.474 -10.284 1.00 82.56 112 ILE A CA 1
ATOM 827 C C . ILE A 1 112 ? 16.595 -0.431 -11.408 1.00 82.56 112 ILE A C 1
ATOM 829 O O . ILE A 1 112 ? 17.142 -0.660 -12.485 1.00 82.56 112 ILE A O 1
ATOM 833 N N . GLY A 1 113 ? 15.981 0.727 -11.142 1.00 81.50 113 GLY A N 1
ATOM 834 C CA . GLY A 1 113 ? 15.887 1.838 -12.096 1.00 81.50 113 GLY A CA 1
ATOM 835 C C . GLY A 1 113 ? 14.872 1.632 -13.226 1.00 81.50 113 GLY A C 1
ATOM 836 O O . GLY A 1 113 ? 14.822 2.441 -14.150 1.00 81.50 113 GLY A O 1
ATOM 837 N N . VAL A 1 114 ? 14.069 0.569 -13.168 1.00 86.00 114 VAL A N 1
ATOM 838 C CA . VAL A 1 114 ? 13.040 0.273 -14.164 1.00 86.00 114 VAL A CA 1
ATOM 839 C C . VAL A 1 114 ? 11.710 0.900 -13.755 1.00 86.00 114 VAL A C 1
ATOM 841 O O . VAL A 1 114 ? 11.243 0.700 -12.637 1.00 86.00 114 VAL A O 1
ATOM 844 N N . ASP A 1 115 ? 11.072 1.609 -14.687 1.00 88.75 115 ASP A N 1
ATOM 845 C CA . ASP A 1 115 ? 9.698 2.095 -14.543 1.00 88.75 115 ASP A CA 1
ATOM 846 C C . ASP A 1 115 ? 8.738 1.220 -15.378 1.00 88.75 115 ASP A C 1
ATOM 848 O O . ASP A 1 115 ? 8.569 1.453 -16.580 1.00 88.75 115 ASP A O 1
ATOM 852 N N . PRO A 1 116 ? 8.089 0.210 -14.770 1.00 87.00 116 PRO A N 1
ATOM 853 C CA . PRO A 1 116 ? 7.169 -0.687 -15.470 1.00 87.00 116 PRO A CA 1
ATOM 854 C C . PRO A 1 116 ? 5.832 -0.017 -15.809 1.00 87.00 116 PRO A C 1
ATOM 856 O O . PRO A 1 116 ? 4.981 -0.638 -16.433 1.00 87.00 116 PRO A O 1
ATOM 859 N N . THR A 1 117 ? 5.594 1.226 -15.376 1.00 89.00 117 THR A N 1
ATOM 860 C CA . THR A 1 117 ? 4.318 1.916 -15.614 1.00 89.00 117 THR A CA 1
ATOM 861 C C . THR A 1 117 ? 4.277 2.619 -16.970 1.00 89.00 117 THR A C 1
ATOM 863 O O . THR A 1 117 ? 3.203 2.978 -17.451 1.00 89.00 117 THR A O 1
ATOM 866 N N . ARG A 1 118 ? 5.444 2.795 -17.606 1.00 85.88 118 ARG A N 1
ATOM 867 C CA . ARG A 1 118 ? 5.603 3.438 -18.921 1.00 85.88 118 ARG A CA 1
ATOM 868 C C . ARG A 1 118 ? 5.926 2.459 -20.046 1.00 85.88 118 ARG A C 1
ATOM 870 O O . ARG A 1 118 ? 5.749 2.814 -21.209 1.00 85.88 118 ARG A O 1
ATOM 877 N N . ASP A 1 119 ? 6.397 1.263 -19.705 1.00 83.62 119 ASP A N 1
ATOM 878 C CA . ASP A 1 119 ? 6.731 0.196 -20.645 1.00 83.62 119 ASP A CA 1
ATOM 879 C C . ASP A 1 119 ? 6.078 -1.121 -20.183 1.00 83.62 119 ASP A C 1
ATOM 881 O O . ASP A 1 119 ? 6.370 -1.598 -19.080 1.00 83.62 119 ASP A O 1
ATOM 885 N N . PRO A 1 120 ? 5.197 -1.732 -20.997 1.00 80.75 120 PRO A N 1
ATOM 886 C CA . PRO A 1 120 ? 4.569 -3.001 -20.649 1.00 80.75 120 PRO A CA 1
ATOM 887 C C . PRO A 1 120 ? 5.559 -4.174 -20.599 1.00 80.75 120 PRO A C 1
ATOM 889 O O . PRO A 1 120 ? 5.280 -5.156 -19.914 1.00 80.75 120 PRO A O 1
ATOM 892 N N . ALA A 1 121 ? 6.716 -4.114 -21.270 1.00 90.44 121 ALA A N 1
ATOM 893 C CA . ALA A 1 121 ? 7.646 -5.243 -21.305 1.00 90.44 121 ALA A CA 1
ATOM 894 C C . ALA A 1 121 ? 8.282 -5.546 -19.928 1.00 90.44 121 ALA A C 1
ATOM 896 O O . ALA A 1 121 ? 8.282 -6.710 -19.512 1.00 90.44 121 ALA A O 1
ATOM 897 N N . PRO A 1 122 ? 8.776 -4.556 -19.159 1.00 91.31 122 PRO A N 1
ATOM 898 C CA . PRO A 1 122 ? 9.180 -4.789 -17.780 1.00 91.31 122 PRO A CA 1
ATOM 899 C C . PRO A 1 122 ? 8.034 -5.181 -16.844 1.00 91.31 122 PRO A C 1
ATOM 901 O O . PRO A 1 122 ? 8.246 -6.011 -15.959 1.00 91.31 122 PRO A O 1
ATOM 904 N N . ALA A 1 123 ? 6.829 -4.634 -17.037 1.00 92.81 123 ALA A N 1
ATOM 905 C CA . ALA A 1 123 ? 5.660 -5.051 -16.264 1.00 92.81 123 ALA A CA 1
ATOM 906 C C . ALA A 1 123 ? 5.363 -6.545 -16.478 1.00 92.81 123 ALA A C 1
ATOM 908 O O . ALA A 1 123 ? 5.206 -7.292 -15.514 1.00 92.81 123 ALA A O 1
ATOM 909 N N . ASP A 1 124 ? 5.393 -7.009 -17.726 1.00 94.38 124 ASP A N 1
ATOM 910 C CA . ASP A 1 124 ? 5.227 -8.422 -18.072 1.00 94.38 124 ASP A CA 1
ATOM 911 C C . ASP A 1 124 ? 6.317 -9.302 -17.484 1.00 94.38 124 ASP A C 1
ATOM 913 O O . ASP A 1 124 ? 6.037 -10.393 -17.000 1.00 94.38 124 ASP A O 1
ATOM 917 N N . ARG A 1 125 ? 7.566 -8.841 -17.525 1.00 93.00 125 ARG A N 1
ATOM 918 C CA . ARG A 1 125 ? 8.706 -9.622 -17.052 1.00 93.00 125 ARG A CA 1
ATOM 919 C C . ARG A 1 125 ? 8.726 -9.788 -15.536 1.00 93.00 125 ARG A C 1
ATOM 921 O O . ARG A 1 125 ? 9.148 -10.838 -15.060 1.00 93.00 125 ARG A O 1
ATOM 928 N N . PHE A 1 126 ? 8.355 -8.752 -14.790 1.00 91.06 126 PHE A N 1
ATOM 929 C CA . PHE A 1 126 ? 8.569 -8.716 -13.343 1.00 91.06 126 PHE A CA 1
ATOM 930 C C . PHE A 1 126 ? 7.277 -8.795 -12.535 1.00 91.06 126 PHE A C 1
ATOM 932 O O . PHE A 1 126 ? 7.265 -9.455 -11.502 1.00 91.06 126 PHE A O 1
ATOM 939 N N . LEU A 1 127 ? 6.191 -8.173 -12.998 1.00 92.44 127 LEU A N 1
ATOM 940 C CA . LEU A 1 127 ? 4.940 -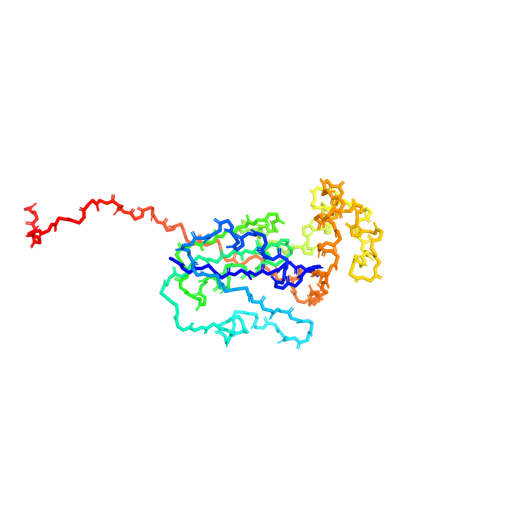8.072 -12.241 1.00 92.44 127 LEU A CA 1
ATOM 941 C C . LEU A 1 127 ? 3.902 -9.114 -12.667 1.00 92.44 127 LEU A C 1
ATOM 943 O O . LEU A 1 127 ? 3.200 -9.641 -11.814 1.00 92.44 127 LEU A O 1
ATOM 947 N N . PHE A 1 128 ? 3.802 -9.412 -13.966 1.00 94.56 128 PHE A N 1
ATOM 948 C CA . PHE A 1 128 ? 2.705 -10.215 -14.535 1.00 94.56 128 PHE A CA 1
ATOM 949 C C . PHE A 1 128 ? 3.192 -11.446 -15.318 1.00 94.56 128 PHE A C 1
ATOM 951 O O . PHE A 1 128 ? 2.525 -11.919 -16.246 1.00 94.56 128 PHE A O 1
ATOM 958 N N . HIS A 1 129 ? 4.374 -11.953 -14.964 1.00 94.00 129 HIS A N 1
ATOM 959 C CA . HIS A 1 129 ? 5.076 -13.006 -15.704 1.00 94.00 129 HIS A CA 1
ATOM 960 C C . HIS A 1 129 ? 4.380 -14.369 -15.632 1.00 94.00 129 HIS A C 1
ATOM 962 O O . HIS A 1 129 ? 4.502 -15.175 -16.554 1.00 94.00 129 HIS A O 1
ATOM 968 N N . ASP A 1 130 ? 3.619 -14.601 -14.569 1.00 95.31 130 ASP A N 1
ATOM 969 C CA . ASP A 1 130 ? 2.844 -15.808 -14.282 1.00 95.31 130 ASP A CA 1
ATOM 970 C C . ASP A 1 130 ? 1.336 -15.645 -14.559 1.00 95.31 130 ASP A C 1
ATOM 972 O O . ASP A 1 130 ? 0.566 -16.600 -14.451 1.00 95.31 130 ASP A O 1
ATOM 976 N N . CYS A 1 131 ? 0.903 -14.447 -14.960 1.00 96.31 131 CYS A N 1
ATOM 977 C CA . CYS A 1 131 ? -0.491 -14.153 -15.267 1.00 96.31 131 CYS A CA 1
ATOM 978 C C . CYS A 1 131 ? -0.904 -14.707 -16.639 1.00 96.31 131 CYS A C 1
ATOM 980 O O . CYS A 1 131 ? -0.137 -14.673 -17.610 1.00 96.31 131 CYS A O 1
ATOM 982 N N . THR A 1 132 ? -2.169 -15.129 -16.752 1.00 96.88 132 THR A N 1
ATOM 983 C CA . THR A 1 132 ? -2.793 -15.423 -18.051 1.00 96.88 132 THR A CA 1
ATOM 984 C C . THR A 1 132 ? -2.846 -14.162 -18.917 1.00 96.88 132 THR A C 1
ATOM 986 O O . THR A 1 132 ? -2.792 -13.042 -18.408 1.00 96.88 132 THR A O 1
ATOM 989 N N . ALA A 1 133 ? -2.994 -14.323 -20.236 1.00 95.75 133 ALA A N 1
ATOM 990 C CA . ALA A 1 133 ? -3.072 -13.187 -21.158 1.00 95.75 133 ALA A CA 1
ATOM 991 C C . ALA A 1 133 ? -4.227 -12.223 -20.821 1.00 95.75 133 ALA A C 1
ATOM 993 O O . ALA A 1 133 ? -4.061 -11.009 -20.902 1.00 95.75 133 ALA A O 1
ATOM 994 N N . GLU A 1 134 ? -5.373 -12.759 -20.396 1.00 96.06 134 GLU A N 1
ATOM 995 C CA . GLU A 1 134 ? -6.533 -11.966 -19.981 1.00 96.06 134 GLU A CA 1
ATOM 996 C C . GLU A 1 134 ? -6.240 -11.146 -18.716 1.00 96.06 134 GLU A C 1
ATOM 998 O O . GLU A 1 134 ? -6.442 -9.931 -18.707 1.00 96.06 134 GLU A O 1
ATOM 1003 N N . VAL A 1 135 ? -5.702 -11.787 -17.669 1.00 96.00 135 VAL A N 1
ATOM 1004 C CA . VAL A 1 135 ? -5.355 -11.105 -16.411 1.00 96.00 135 VAL A CA 1
ATOM 1005 C C . VAL A 1 135 ? -4.277 -10.057 -16.653 1.00 96.00 135 VAL A C 1
ATOM 1007 O O . VAL A 1 135 ? -4.378 -8.948 -16.142 1.00 96.00 135 VAL A O 1
ATOM 1010 N N . ARG A 1 136 ? -3.277 -10.364 -17.478 1.00 95.94 136 ARG A N 1
ATOM 1011 C CA . ARG A 1 136 ? -2.215 -9.425 -17.842 1.00 95.94 136 ARG A CA 1
ATOM 1012 C C . ARG A 1 136 ? -2.752 -8.187 -18.563 1.00 95.94 136 ARG A C 1
ATOM 1014 O O . ARG A 1 136 ? -2.394 -7.075 -18.188 1.00 95.94 136 ARG A O 1
ATOM 1021 N N . ALA A 1 137 ? -3.636 -8.365 -19.547 1.00 94.94 137 ALA A N 1
ATOM 1022 C CA . ALA A 1 137 ? -4.249 -7.251 -20.272 1.00 94.94 137 ALA A CA 1
ATOM 1023 C C . ALA A 1 137 ? -5.070 -6.342 -19.341 1.00 94.94 137 ALA A C 1
ATOM 1025 O O . ALA A 1 137 ? -4.985 -5.118 -19.437 1.00 94.94 137 ALA A O 1
ATOM 1026 N N . TRP A 1 138 ? -5.821 -6.927 -18.401 1.00 96.50 138 TRP A N 1
ATOM 1027 C CA . TRP A 1 138 ? -6.480 -6.161 -17.341 1.00 96.50 138 TRP A CA 1
ATOM 1028 C C . TRP A 1 138 ? -5.461 -5.437 -16.446 1.00 96.50 138 TRP A C 1
ATOM 1030 O O . TRP A 1 138 ? -5.602 -4.239 -16.200 1.00 96.50 138 TRP A O 1
ATOM 1040 N N . ALA A 1 139 ? -4.418 -6.138 -15.995 1.00 95.88 139 ALA A N 1
ATOM 1041 C CA . ALA A 1 139 ? -3.434 -5.623 -15.051 1.00 95.88 139 ALA A CA 1
ATOM 1042 C C . ALA A 1 139 ? -2.642 -4.434 -15.613 1.00 95.88 139 ALA A C 1
ATOM 1044 O O . ALA A 1 139 ? -2.385 -3.476 -14.880 1.00 95.88 139 ALA A O 1
ATOM 1045 N N . HIS A 1 140 ? -2.337 -4.426 -16.915 1.00 95.69 140 HIS A N 1
ATOM 1046 C CA . HIS A 1 140 ? -1.746 -3.267 -17.600 1.00 95.69 140 HIS A CA 1
ATOM 1047 C C . HIS A 1 140 ? -2.589 -2.001 -17.443 1.00 95.69 140 HIS A C 1
ATOM 1049 O O . HIS A 1 140 ? -2.041 -0.927 -17.214 1.00 95.69 140 HIS A O 1
ATOM 1055 N N . GLY A 1 141 ? -3.919 -2.122 -17.473 1.00 94.88 141 GLY A N 1
ATOM 1056 C CA . GLY A 1 141 ? -4.833 -1.000 -17.240 1.00 94.88 141 GLY A CA 1
ATOM 1057 C C . GLY A 1 141 ? -4.815 -0.458 -15.805 1.00 94.88 141 GLY A C 1
ATOM 1058 O O . GLY A 1 141 ? -5.384 0.600 -15.544 1.00 94.88 141 GLY A O 1
ATOM 1059 N N . THR A 1 142 ? -4.164 -1.157 -14.871 1.00 95.38 142 THR A N 1
ATOM 1060 C CA . THR A 1 142 ? -4.040 -0.747 -13.462 1.00 95.38 142 THR A CA 1
ATOM 1061 C C . THR A 1 142 ? -2.713 -0.066 -13.143 1.00 95.38 142 THR A C 1
ATOM 1063 O O . THR A 1 142 ? -2.555 0.443 -12.031 1.00 95.38 142 THR A O 1
ATOM 1066 N N . LEU A 1 143 ? -1.762 -0.051 -14.085 1.00 94.88 143 LEU A N 1
ATOM 1067 C CA . LEU A 1 143 ? -0.434 0.510 -13.870 1.00 94.88 143 LEU A CA 1
ATOM 1068 C C . LEU A 1 143 ? -0.522 2.008 -13.570 1.00 94.88 143 LEU A C 1
ATOM 1070 O O . LEU A 1 143 ? -1.090 2.800 -14.324 1.00 94.88 143 LEU A O 1
ATOM 1074 N N . ARG A 1 144 ? 0.051 2.397 -12.434 1.00 93.44 144 ARG A N 1
ATOM 1075 C CA . ARG A 1 144 ? 0.106 3.783 -11.979 1.00 93.44 144 ARG A CA 1
ATOM 1076 C C . ARG A 1 144 ? 1.345 3.952 -11.123 1.00 93.44 144 ARG A C 1
ATOM 1078 O O . ARG A 1 144 ? 1.529 3.201 -10.169 1.00 93.44 144 ARG A O 1
ATOM 1085 N N . LEU A 1 145 ? 2.168 4.936 -11.463 1.00 91.81 145 LEU A N 1
ATOM 1086 C CA . LEU A 1 145 ? 3.343 5.249 -10.666 1.00 91.81 145 LEU A CA 1
ATOM 1087 C C . LEU A 1 145 ? 2.929 5.948 -9.369 1.00 91.81 145 LEU A C 1
ATOM 1089 O O . LEU A 1 145 ? 2.146 6.901 -9.387 1.00 91.81 145 LEU A O 1
ATOM 1093 N N . PHE A 1 146 ? 3.473 5.444 -8.268 1.00 92.50 146 PHE A N 1
ATOM 1094 C CA . PHE A 1 146 ? 3.481 6.059 -6.950 1.00 92.50 146 PHE A CA 1
ATOM 1095 C C . PHE A 1 146 ? 4.863 5.802 -6.346 1.00 92.50 146 PHE A C 1
ATOM 1097 O O . PHE A 1 146 ? 5.126 4.747 -5.774 1.00 92.50 146 PHE A O 1
ATOM 1104 N N . HIS A 1 147 ? 5.781 6.739 -6.536 1.00 89.06 147 HIS A N 1
ATOM 1105 C CA . HIS A 1 147 ? 7.170 6.645 -6.113 1.00 89.06 147 HIS A CA 1
ATOM 1106 C C . HIS A 1 147 ? 7.637 7.942 -5.418 1.00 89.06 147 HIS A C 1
ATOM 1108 O O . HIS A 1 147 ? 8.561 8.620 -5.885 1.00 89.06 147 HIS A O 1
ATOM 1114 N N . PRO A 1 148 ? 7.025 8.310 -4.277 1.00 89.94 148 PRO A N 1
ATOM 1115 C CA . PRO A 1 148 ? 7.468 9.468 -3.517 1.00 89.94 148 PRO A CA 1
ATOM 1116 C C . PRO A 1 148 ? 8.849 9.202 -2.883 1.00 89.94 148 PRO A C 1
ATOM 1118 O O . PRO A 1 148 ? 9.059 8.138 -2.290 1.00 89.94 148 PRO A O 1
ATOM 1121 N N . PRO A 1 149 ? 9.804 10.146 -2.985 1.00 87.88 149 PRO A N 1
ATOM 1122 C CA . PRO A 1 149 ? 11.197 9.941 -2.572 1.00 87.88 149 PRO A CA 1
ATOM 1123 C C . PRO A 1 149 ? 11.356 9.653 -1.075 1.00 87.88 149 PRO A C 1
ATOM 1125 O O . PRO A 1 149 ? 12.300 8.982 -0.662 1.00 87.88 149 PRO A O 1
ATOM 1128 N N . GLU A 1 150 ? 10.429 10.127 -0.250 1.00 89.38 150 GLU A N 1
ATOM 1129 C CA . GLU A 1 150 ? 10.419 9.892 1.186 1.00 89.38 150 GLU A CA 1
ATOM 1130 C C . GLU A 1 150 ? 10.085 8.447 1.560 1.00 89.38 150 GLU A C 1
ATOM 1132 O O . GLU A 1 150 ? 10.498 8.012 2.627 1.00 89.38 150 GLU A O 1
ATOM 1137 N N . LEU A 1 151 ? 9.351 7.702 0.724 1.00 90.69 151 LEU A N 1
ATOM 1138 C CA . LEU A 1 151 ? 8.865 6.350 1.022 1.00 90.69 151 LEU A CA 1
ATOM 1139 C C . LEU A 1 151 ? 9.996 5.350 1.304 1.00 90.69 151 LEU A C 1
ATOM 1141 O O . LEU A 1 151 ? 9.967 4.744 2.377 1.00 90.69 151 LEU A O 1
ATOM 1145 N N . PRO A 1 152 ? 10.995 5.172 0.416 1.00 90.25 152 PRO A N 1
ATOM 1146 C CA . PRO A 1 152 ? 12.076 4.229 0.676 1.00 90.25 152 PRO A CA 1
ATOM 1147 C C . PRO A 1 152 ? 13.005 4.693 1.804 1.00 90.25 152 PRO A C 1
ATOM 1149 O O . PRO A 1 152 ? 13.625 3.856 2.448 1.00 90.25 152 PRO A O 1
ATOM 1152 N N . ALA A 1 153 ? 13.080 6.000 2.072 1.00 92.12 153 ALA A N 1
ATOM 1153 C CA . ALA A 1 153 ? 13.923 6.575 3.119 1.00 92.12 153 ALA A CA 1
ATOM 1154 C C . ALA A 1 153 ? 13.259 6.594 4.509 1.00 92.12 153 ALA A C 1
ATOM 1156 O O . ALA A 1 153 ? 13.884 7.035 5.476 1.00 92.12 153 ALA A O 1
ATOM 1157 N N . ARG A 1 154 ? 11.991 6.168 4.645 1.00 90.00 154 ARG A N 1
ATOM 1158 C CA . ARG A 1 154 ? 11.325 6.182 5.955 1.00 90.00 154 ARG A CA 1
ATOM 1159 C C . ARG A 1 154 ? 11.990 5.156 6.879 1.00 90.00 154 ARG A C 1
ATOM 1161 O O . ARG A 1 154 ? 12.086 3.990 6.493 1.00 90.00 154 ARG A O 1
ATOM 1168 N N . PRO A 1 155 ? 12.384 5.548 8.103 1.00 85.88 155 PRO A N 1
ATOM 1169 C CA . PRO A 1 155 ? 12.890 4.594 9.077 1.00 85.88 155 PRO A CA 1
ATOM 1170 C C . PRO A 1 155 ? 11.784 3.611 9.462 1.00 85.88 155 PRO A C 1
ATOM 1172 O O . PRO A 1 155 ? 10.603 3.982 9.534 1.00 85.88 155 PRO A O 1
ATOM 1175 N N . ALA A 1 156 ? 12.165 2.368 9.752 1.00 81.25 156 ALA A N 1
ATOM 1176 C CA . ALA A 1 156 ? 11.245 1.418 10.349 1.00 81.25 156 ALA A CA 1
ATOM 1177 C C . ALA A 1 156 ? 10.849 1.945 11.739 1.00 81.25 156 ALA A C 1
ATOM 1179 O O . ALA A 1 156 ? 11.664 2.031 12.656 1.00 81.25 156 ALA A O 1
ATOM 1180 N N . GLY A 1 157 ? 9.594 2.386 11.873 1.00 81.69 157 GLY A N 1
ATOM 1181 C CA . GLY A 1 157 ? 9.026 2.795 13.157 1.00 81.69 157 GLY A CA 1
ATOM 1182 C C . GLY A 1 157 ? 8.966 1.627 14.154 1.00 81.69 157 GLY A C 1
ATOM 1183 O O . GLY A 1 157 ? 9.455 0.536 13.872 1.00 81.69 157 GLY A O 1
ATOM 1184 N N . PRO A 1 158 ? 8.335 1.796 15.327 1.00 85.12 158 PRO A N 1
ATOM 1185 C CA . PRO A 1 158 ? 8.177 0.685 16.258 1.00 85.12 158 PRO A CA 1
ATOM 1186 C C . PRO A 1 158 ? 7.346 -0.447 15.636 1.00 85.12 158 PRO A C 1
ATOM 1188 O O . PRO A 1 158 ? 6.387 -0.197 14.898 1.00 85.12 158 PRO A O 1
ATOM 1191 N N . ALA A 1 159 ? 7.677 -1.693 15.989 1.00 86.75 159 ALA A N 1
ATOM 1192 C CA . ALA A 1 159 ? 6.865 -2.849 15.628 1.00 86.75 159 ALA A CA 1
ATOM 1193 C C . ALA A 1 159 ? 5.404 -2.640 16.079 1.00 86.75 159 ALA A C 1
ATOM 1195 O O . ALA A 1 159 ? 5.170 -2.248 17.230 1.00 86.75 159 ALA A O 1
ATOM 1196 N N . PRO A 1 160 ? 4.406 -2.930 15.226 1.00 86.19 160 PRO A N 1
ATOM 1197 C CA . PRO A 1 160 ? 3.010 -2.882 15.631 1.00 86.19 160 PRO A CA 1
ATOM 1198 C C . PRO A 1 160 ? 2.761 -3.796 16.833 1.00 86.19 160 PRO A C 1
ATOM 1200 O O . PRO A 1 160 ? 3.165 -4.961 16.840 1.00 86.19 160 PRO A O 1
ATOM 1203 N N . ALA A 1 161 ? 2.068 -3.280 17.850 1.00 79.19 161 ALA A N 1
ATOM 1204 C CA . ALA A 1 161 ? 1.724 -4.070 19.024 1.00 79.19 161 ALA A CA 1
ATOM 1205 C C . ALA A 1 161 ? 0.898 -5.299 18.616 1.00 79.19 161 ALA A C 1
ATOM 1207 O O . ALA A 1 161 ? -0.077 -5.202 17.864 1.00 79.19 161 ALA A O 1
ATOM 1208 N N . ARG A 1 162 ? 1.266 -6.472 19.140 1.00 70.81 162 ARG A N 1
ATOM 1209 C CA . ARG A 1 162 ? 0.517 -7.703 18.894 1.00 70.81 162 ARG A CA 1
ATOM 1210 C C . ARG A 1 162 ? -0.857 -7.568 19.541 1.00 70.81 162 ARG A C 1
ATOM 1212 O O . ARG A 1 162 ? -0.973 -7.601 20.762 1.00 70.81 162 ARG A O 1
ATOM 1219 N N . VAL A 1 163 ? -1.903 -7.434 18.731 1.00 59.09 163 VAL A N 1
ATOM 1220 C CA . VAL A 1 163 ? -3.276 -7.495 19.236 1.00 59.09 163 VAL A CA 1
ATOM 1221 C C . VAL A 1 163 ? -3.539 -8.953 19.624 1.00 59.09 163 VAL A C 1
ATOM 1223 O O . VAL A 1 163 ? -3.482 -9.817 18.742 1.00 59.09 163 VAL A O 1
ATOM 1226 N N . PRO A 1 164 ? -3.804 -9.272 20.906 1.00 54.06 164 PRO A N 1
ATOM 1227 C CA . PRO A 1 164 ? -4.159 -10.629 21.291 1.00 54.06 164 PRO A CA 1
ATOM 1228 C C . PRO A 1 164 ? -5.367 -11.081 20.464 1.00 54.06 164 PRO A C 1
ATOM 1230 O O . PRO A 1 164 ? -6.245 -10.254 20.184 1.00 54.06 164 PRO A O 1
ATOM 1233 N N . PRO A 1 165 ? -5.455 -12.359 20.057 1.00 56.66 165 PRO A N 1
ATOM 1234 C CA . PRO A 1 165 ? -6.683 -12.860 19.464 1.00 56.66 165 PRO A CA 1
ATOM 1235 C C . PRO A 1 165 ? -7.819 -12.563 20.445 1.00 56.66 165 PRO A C 1
ATOM 1237 O O . PRO A 1 165 ? -7.812 -13.024 21.588 1.00 56.66 165 PRO A O 1
ATOM 1240 N N . GLY A 1 166 ? -8.759 -11.713 20.025 1.00 53.00 166 GLY A N 1
ATOM 1241 C CA . GLY A 1 166 ? -9.958 -11.460 20.806 1.00 53.00 166 GLY A CA 1
ATOM 1242 C C . GLY A 1 166 ? -10.640 -12.801 21.023 1.00 53.00 166 GLY A C 1
ATOM 1243 O O . GLY A 1 166 ? -10.762 -13.578 20.077 1.00 53.00 166 GLY A O 1
ATOM 1244 N N . ARG A 1 167 ? -11.041 -13.102 22.261 1.00 42.44 167 ARG A N 1
ATOM 1245 C CA . ARG A 1 167 ? -11.887 -14.264 22.525 1.00 42.44 167 ARG A CA 1
ATOM 1246 C C . ARG A 1 167 ? -13.147 -14.112 21.675 1.00 42.44 167 ARG A C 1
ATOM 1248 O O . ARG A 1 167 ? -14.061 -13.393 22.060 1.00 42.44 167 ARG A O 1
ATOM 1255 N N . THR A 1 168 ? -13.225 -14.817 20.555 1.00 47.53 168 THR A N 1
ATOM 1256 C CA . THR A 1 168 ? -14.497 -15.180 19.932 1.00 47.53 168 THR A CA 1
ATOM 1257 C C . THR A 1 168 ? -15.114 -16.275 20.798 1.00 47.53 168 THR A C 1
ATOM 1259 O O . THR A 1 168 ? -15.170 -17.441 20.422 1.00 47.53 168 THR A O 1
ATOM 1262 N N . GLY A 1 169 ? -15.468 -15.921 22.034 1.00 44.66 169 GLY A N 1
ATOM 1263 C CA . GLY A 1 169 ? -16.402 -16.711 22.817 1.00 44.66 169 GLY A CA 1
ATOM 1264 C C . GLY A 1 169 ? -17.808 -16.363 22.337 1.00 44.66 169 GLY A C 1
ATOM 1265 O O . GLY A 1 169 ? -18.040 -15.198 22.002 1.00 44.66 169 GLY A O 1
ATOM 1266 N N . PRO A 1 170 ? -18.747 -17.320 22.281 1.00 41.19 170 PRO A N 1
ATOM 1267 C CA . PRO A 1 170 ? -20.145 -16.967 22.086 1.00 41.19 170 PRO A CA 1
ATOM 1268 C C . PRO A 1 170 ? -20.523 -15.943 23.162 1.00 41.19 170 PRO A C 1
ATOM 1270 O O . PRO A 1 170 ? -20.192 -16.131 24.336 1.00 41.19 170 PRO A O 1
ATOM 1273 N N . ALA A 1 171 ? -21.148 -14.836 22.756 1.00 48.69 171 ALA A N 1
ATOM 1274 C CA . ALA A 1 171 ? -21.696 -13.874 23.699 1.00 48.69 171 ALA A CA 1
ATOM 1275 C C . ALA A 1 171 ? -22.619 -14.637 24.657 1.00 48.69 171 ALA A C 1
ATOM 1277 O O . ALA A 1 171 ? -23.575 -15.267 24.208 1.00 48.69 171 ALA A O 1
ATOM 1278 N N . ASP A 1 172 ? -22.308 -14.635 25.956 1.00 47.62 172 ASP A N 1
ATOM 1279 C CA . ASP A 1 172 ? -23.235 -15.133 26.966 1.00 47.62 172 ASP A CA 1
ATOM 1280 C C . ASP A 1 172 ? -24.443 -14.187 26.966 1.00 47.62 172 ASP A C 1
ATOM 1282 O O . ASP A 1 172 ? -24.289 -13.017 27.331 1.00 47.62 172 ASP A O 1
ATOM 1286 N N . PRO A 1 173 ? -25.645 -14.644 26.575 1.00 50.38 173 PRO A N 1
ATOM 1287 C CA . PRO A 1 173 ? -26.818 -13.782 26.514 1.00 50.38 173 PRO A CA 1
ATOM 1288 C C . PRO A 1 173 ? -27.305 -13.324 27.901 1.00 50.38 173 PRO A C 1
ATOM 1290 O O . PRO A 1 173 ? -28.341 -12.672 27.989 1.00 50.38 173 PRO A O 1
ATOM 1293 N N . ARG A 1 174 ? -26.619 -13.678 29.001 1.00 53.84 174 ARG A N 1
ATOM 1294 C CA . ARG A 1 174 ? -27.125 -13.475 30.368 1.00 53.84 174 ARG A CA 1
ATOM 1295 C C . ARG A 1 174 ? -26.273 -12.614 31.296 1.00 53.84 174 ARG A C 1
ATOM 1297 O O . ARG A 1 174 ? -26.631 -12.537 32.466 1.00 53.84 174 ARG A O 1
ATOM 1304 N N . GLY A 1 175 ? -25.229 -11.935 30.817 1.00 45.03 175 GLY A N 1
ATOM 1305 C CA . GLY A 1 175 ? -24.641 -10.766 31.496 1.00 45.03 175 GLY A CA 1
ATOM 1306 C C . GLY A 1 175 ? -24.461 -10.864 33.021 1.00 45.03 175 GLY A C 1
ATOM 1307 O O . GLY A 1 175 ? -24.799 -9.917 33.728 1.00 45.03 175 GLY A O 1
ATOM 1308 N N . ARG A 1 176 ? -23.961 -11.988 33.557 1.00 40.53 176 ARG A N 1
ATOM 1309 C CA . ARG A 1 176 ? -23.633 -12.092 34.990 1.00 40.53 176 ARG A CA 1
ATOM 1310 C C . ARG A 1 176 ? -22.122 -12.155 35.200 1.00 40.53 176 ARG A C 1
ATOM 1312 O O . ARG A 1 176 ? -21.459 -12.926 34.505 1.00 40.53 176 ARG A O 1
ATOM 1319 N N . PRO A 1 177 ? -21.571 -11.406 36.170 1.00 38.41 177 PRO A N 1
ATOM 1320 C CA . PRO A 1 177 ? -20.189 -11.596 36.577 1.00 38.41 177 PRO A CA 1
ATOM 1321 C C . PRO A 1 177 ? -20.045 -12.962 37.266 1.00 38.41 177 PRO A C 1
ATOM 1323 O O . PRO A 1 177 ? -20.928 -13.383 38.019 1.00 38.41 177 PRO A O 1
ATOM 1326 N N . LYS A 1 178 ? -18.945 -13.668 36.980 1.00 40.72 178 LYS A N 1
ATOM 1327 C CA . LYS A 1 178 ? -18.537 -14.864 37.733 1.00 40.72 178 LYS A CA 1
ATOM 1328 C C . LYS A 1 178 ? -17.756 -14.451 38.995 1.00 40.72 178 LYS A C 1
ATOM 1330 O O . LYS A 1 178 ? -17.135 -13.390 38.954 1.00 40.72 178 LYS A O 1
ATOM 1335 N N . PRO A 1 179 ? -17.844 -15.256 40.074 1.00 53.72 179 PRO A N 1
ATOM 1336 C CA . PRO A 1 179 ? -17.268 -14.958 41.387 1.00 53.72 179 PRO A CA 1
ATOM 1337 C C . PRO A 1 179 ? -15.740 -14.913 41.380 1.00 53.72 179 PRO A C 1
ATOM 1339 O O . PRO A 1 179 ? -15.135 -15.565 40.495 1.00 53.72 179 PRO A O 1
#

Nearest PDB structures (foldseek):
  4w91-assembly5_I  TM=4.669E-01  e=5.222E-01  Brucella suis bv. 4 str. 40
  6vga-assembly1_A  TM=4.101E-01  e=7.990E+00  synthetic construct

InterPro domains:
  IPR029058 Alpha/Beta hydrolase fold [G3DSA:3.40.50.1820] (1-161)
  IPR029058 Alpha/Beta hydrolase fold [SSF53474] (3-147)

Sequence (179 aa):
MDFVLVHGTTQGPGGWALLERELAGHRTHPVHLLDGDGPDFPALVRRQLPELERPVVVAHSGAGVLLPAIGAALGASRLVWVGAYIPDFTGGRSLAEEVADGAAELVHPGWIGVDPTRDPAPADRFLFHDCTAEVRAWAHGTLRLFHPPELPARPAGPAPARVPPGRTGPADPRGRPKP